Protein AF-A0A942IYL8-F1 (afdb_monomer)

Sequence (337 aa):
MESTVKKYAIRIEMNRVNPHIRYNGKRSGLILDPRKEEVPLQILGFGIYQLKSDFVTKNTKEKEMVLVPQEGRFEAEINGKIFSGERKGGPFSCGPGRSNASALYIPCDSRLKMRGKGEIAFFEAPALKEKPPFYLPAQEVKVVSRGNWIWRRDITPLISPKDASSNLVVGETYSPPGFWSGTPLHQHDKDQFQSGESDHEEVYYHRFNLKKNPRDQFGPYGVQILMDGKRMNKVYLIGEKSIFAIPGGCHPVVASPVSELLYLWGLAGKGEELAMRDIPEFVHLKSFEEIFKTLEEDRKKAIPKNDFDRMCEPYPFTGEQKNLLFAMLREKGYDID

Structure (mmCIF, N/CA/C/O backbone):
data_AF-A0A942IYL8-F1
#
_entry.id   AF-A0A942IYL8-F1
#
loop_
_atom_site.group_PDB
_atom_site.id
_atom_site.type_symbol
_atom_site.label_atom_id
_atom_site.label_alt_id
_atom_site.label_comp_id
_atom_site.label_asym_id
_atom_site.label_entity_id
_atom_site.label_seq_id
_atom_site.pdbx_PDB_ins_code
_atom_site.Cartn_x
_atom_site.Cartn_y
_atom_site.Cartn_z
_atom_site.occupancy
_atom_site.B_iso_or_equiv
_atom_site.auth_seq_id
_atom_site.auth_comp_id
_atom_site.auth_asym_id
_atom_site.auth_atom_id
_atom_site.pdbx_PDB_model_num
ATOM 1 N N . MET A 1 1 ? 14.625 -1.903 11.165 1.00 66.25 1 MET A N 1
ATOM 2 C CA . MET A 1 1 ? 13.926 -3.034 10.562 1.00 66.25 1 MET A CA 1
ATOM 3 C C . MET A 1 1 ? 14.916 -4.103 10.179 1.00 66.25 1 MET A C 1
ATOM 5 O O . MET A 1 1 ? 14.559 -5.262 10.252 1.00 66.25 1 MET A O 1
ATOM 9 N N . GLU A 1 2 ? 16.189 -3.788 9.922 1.00 74.25 2 GLU A N 1
ATOM 10 C CA . GLU A 1 2 ? 17.234 -4.811 9.808 1.00 74.25 2 GLU A CA 1
ATOM 11 C C . GLU A 1 2 ? 17.205 -5.797 10.994 1.00 74.25 2 GLU A C 1
ATOM 13 O O . GLU A 1 2 ? 17.384 -6.996 10.805 1.00 74.25 2 GLU A O 1
ATOM 18 N N . SER A 1 3 ? 16.901 -5.330 12.211 1.00 77.81 3 SER A N 1
ATOM 19 C CA . SER A 1 3 ? 16.643 -6.192 13.374 1.00 77.81 3 SER A CA 1
ATOM 20 C C . SER A 1 3 ? 15.352 -7.023 13.254 1.00 77.81 3 SER A C 1
ATOM 22 O O . SER A 1 3 ? 15.385 -8.212 13.569 1.00 77.81 3 SER A O 1
ATOM 24 N N . THR A 1 4 ? 14.244 -6.447 12.771 1.00 81.81 4 THR A N 1
ATOM 25 C CA . THR A 1 4 ? 12.976 -7.143 12.467 1.00 81.81 4 THR A CA 1
ATOM 26 C C . THR A 1 4 ? 13.172 -8.204 11.377 1.00 81.81 4 THR A C 1
ATOM 28 O O . THR A 1 4 ? 12.914 -9.381 11.624 1.00 81.81 4 THR A O 1
ATOM 31 N N . VAL A 1 5 ? 13.732 -7.848 10.218 1.00 86.06 5 VAL A N 1
ATOM 32 C CA . VAL A 1 5 ? 14.111 -8.777 9.144 1.00 86.06 5 VAL A CA 1
ATOM 33 C C . VAL A 1 5 ? 15.049 -9.858 9.675 1.00 86.06 5 VAL A C 1
ATOM 35 O O . VAL A 1 5 ? 14.771 -11.038 9.492 1.00 86.06 5 VAL A O 1
ATOM 38 N N . LYS A 1 6 ? 16.117 -9.520 10.414 1.00 86.62 6 LYS A N 1
ATOM 39 C CA . LYS A 1 6 ? 17.017 -10.527 11.015 1.00 86.62 6 LYS A CA 1
ATOM 40 C C . LYS A 1 6 ? 16.272 -11.498 11.932 1.00 86.62 6 LYS A C 1
ATOM 42 O O . LYS A 1 6 ? 16.579 -12.689 11.908 1.00 86.62 6 LYS A O 1
ATOM 47 N N . LYS A 1 7 ? 15.308 -11.009 12.717 1.00 89.31 7 LYS A N 1
ATOM 48 C CA . LYS A 1 7 ? 14.490 -11.822 13.627 1.00 89.31 7 LYS A CA 1
ATOM 49 C C . LYS A 1 7 ? 13.552 -12.766 12.872 1.00 89.31 7 LYS A C 1
ATOM 51 O O . LYS A 1 7 ? 13.381 -13.909 13.299 1.00 89.31 7 LYS A O 1
ATOM 56 N N . TYR A 1 8 ? 12.947 -12.314 11.772 1.00 94.62 8 TYR A N 1
ATOM 57 C CA . TYR A 1 8 ? 11.848 -13.033 11.123 1.00 94.62 8 TYR A CA 1
ATOM 58 C C . TYR A 1 8 ? 12.203 -13.722 9.801 1.00 94.62 8 TYR A C 1
ATOM 60 O O . TYR A 1 8 ? 11.587 -14.741 9.512 1.00 94.62 8 TYR A O 1
ATOM 68 N N . ALA A 1 9 ? 13.204 -13.270 9.042 1.00 94.94 9 ALA A N 1
ATOM 69 C CA . ALA A 1 9 ? 13.506 -13.756 7.688 1.00 94.94 9 ALA A CA 1
ATOM 70 C C . ALA A 1 9 ? 13.621 -15.287 7.604 1.00 94.94 9 ALA A C 1
ATOM 72 O O . ALA A 1 9 ? 12.869 -15.922 6.873 1.00 94.94 9 ALA A O 1
ATOM 73 N N . ILE A 1 10 ? 14.479 -15.903 8.428 1.00 95.94 10 ILE A N 1
ATOM 74 C CA . ILE A 1 10 ? 14.661 -17.369 8.439 1.00 95.94 10 ILE A CA 1
ATOM 75 C C . ILE A 1 10 ? 13.380 -18.087 8.891 1.00 95.94 10 ILE A C 1
ATOM 77 O O . ILE A 1 10 ? 13.035 -19.149 8.379 1.00 95.94 10 ILE A O 1
ATOM 81 N N . ARG A 1 11 ? 12.653 -17.518 9.860 1.00 96.50 11 ARG A N 1
ATOM 82 C CA . ARG A 1 11 ? 11.404 -18.109 10.366 1.00 96.50 11 ARG A CA 1
ATOM 83 C C . ARG A 1 11 ? 10.310 -18.074 9.302 1.00 96.50 11 ARG A C 1
ATOM 85 O O . ARG A 1 11 ? 9.564 -19.040 9.194 1.00 96.50 11 ARG A O 1
ATOM 92 N N . ILE A 1 12 ? 10.231 -16.991 8.535 1.00 97.25 12 ILE A N 1
ATOM 93 C CA . ILE A 1 12 ? 9.311 -16.835 7.409 1.00 97.25 12 ILE A CA 1
ATOM 94 C C . ILE A 1 12 ? 9.683 -17.807 6.289 1.00 97.25 12 ILE A C 1
ATOM 96 O O . ILE A 1 12 ? 8.825 -18.545 5.804 1.00 97.25 12 ILE A O 1
ATOM 100 N N . GLU A 1 13 ? 10.967 -17.877 5.938 1.00 97.12 13 GLU A N 1
ATOM 101 C CA . GLU A 1 13 ? 11.472 -18.791 4.915 1.00 97.12 13 GLU A CA 1
ATOM 102 C C . GLU A 1 13 ? 11.085 -20.245 5.231 1.00 97.12 13 GLU A C 1
ATOM 104 O O . GLU A 1 13 ? 10.462 -20.934 4.417 1.00 97.12 13 GLU A O 1
ATOM 109 N N . MET A 1 14 ? 11.315 -20.658 6.483 1.00 96.81 14 MET A N 1
ATOM 110 C CA . MET A 1 14 ? 10.998 -21.988 7.013 1.00 96.81 14 MET A CA 1
ATOM 111 C C . MET A 1 14 ? 9.513 -22.205 7.369 1.00 96.81 14 MET A C 1
ATOM 113 O O . MET A 1 14 ? 9.191 -23.215 7.993 1.00 96.81 14 MET A O 1
ATOM 117 N N . ASN A 1 15 ? 8.602 -21.285 7.021 1.00 96.12 15 ASN A N 1
ATOM 118 C CA . ASN A 1 15 ? 7.165 -21.335 7.352 1.00 96.12 15 A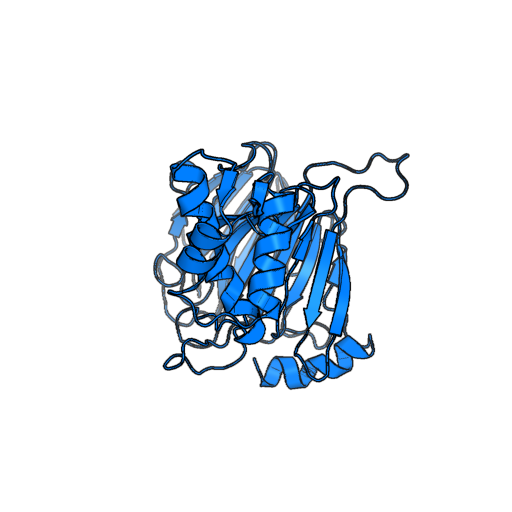SN A CA 1
ATOM 119 C C . ASN A 1 15 ? 6.838 -21.442 8.860 1.00 96.12 15 ASN A C 1
ATOM 121 O O . ASN A 1 15 ? 5.750 -21.874 9.237 1.00 96.12 15 ASN A O 1
ATOM 125 N N . ARG A 1 16 ? 7.760 -21.049 9.744 1.00 96.88 16 ARG A N 1
ATOM 126 C CA . ARG A 1 16 ? 7.547 -20.993 11.204 1.00 96.88 16 ARG A CA 1
ATOM 127 C C . ARG A 1 16 ? 6.799 -19.733 11.639 1.00 96.88 16 ARG A C 1
ATOM 129 O O . ARG A 1 16 ? 6.243 -19.695 12.729 1.00 96.88 16 ARG A O 1
ATOM 136 N N . VAL A 1 17 ? 6.825 -18.694 10.807 1.00 97.31 17 VAL A N 1
ATOM 137 C CA . VAL A 1 17 ? 6.033 -17.466 10.942 1.00 97.31 17 VAL A CA 1
ATOM 138 C C . VAL A 1 17 ? 5.408 -17.187 9.585 1.00 97.31 17 VAL A C 1
ATOM 140 O O . VAL A 1 17 ? 6.112 -17.192 8.580 1.00 97.31 17 VAL A O 1
ATOM 143 N N . ASN A 1 18 ? 4.097 -16.962 9.544 1.00 97.31 18 ASN A N 1
ATOM 144 C CA . ASN A 1 18 ? 3.397 -16.641 8.307 1.00 97.31 18 ASN A CA 1
ATOM 145 C C . ASN A 1 18 ? 2.995 -15.155 8.309 1.00 97.31 18 ASN A C 1
ATOM 147 O O . ASN A 1 18 ? 2.132 -14.780 9.105 1.00 97.31 18 ASN A O 1
ATOM 151 N N . PRO A 1 19 ? 3.574 -14.312 7.434 1.00 97.94 19 PRO A N 1
ATOM 152 C CA . PRO A 1 19 ? 3.194 -12.904 7.332 1.00 97.94 19 PRO A CA 1
ATOM 153 C C . PRO A 1 19 ? 1.806 -12.699 6.706 1.00 97.94 19 PRO A C 1
ATOM 155 O O . PRO A 1 19 ? 1.255 -11.604 6.796 1.00 97.94 19 PRO A O 1
ATOM 158 N N . HIS A 1 20 ? 1.230 -13.727 6.070 1.00 98.56 20 HIS A N 1
ATOM 159 C CA . HIS A 1 20 ? -0.045 -13.662 5.358 1.00 98.56 20 HIS A CA 1
ATOM 160 C C . HIS A 1 20 ? -1.209 -14.211 6.189 1.00 98.56 20 HIS A C 1
ATOM 162 O O . HIS A 1 20 ? -1.246 -15.388 6.548 1.00 98.56 20 HIS A O 1
ATOM 168 N N . ILE A 1 21 ? -2.229 -13.381 6.401 1.00 98.19 21 ILE A N 1
ATOM 169 C CA . ILE A 1 21 ? -3.504 -13.770 7.006 1.00 98.19 21 ILE A CA 1
ATOM 170 C C . ILE A 1 21 ? -4.621 -13.656 5.965 1.00 98.19 21 ILE A C 1
ATOM 172 O O . ILE A 1 21 ? -4.874 -12.591 5.402 1.00 98.19 21 ILE A O 1
ATOM 176 N N . ARG A 1 22 ? -5.365 -14.748 5.765 1.00 96.31 22 ARG A N 1
ATOM 177 C CA . ARG A 1 22 ? -6.621 -14.750 4.997 1.00 96.31 22 ARG A CA 1
ATOM 178 C C . ARG A 1 22 ? -7.779 -14.374 5.919 1.00 96.31 22 ARG A C 1
ATOM 180 O O . ARG A 1 22 ? -8.330 -15.226 6.615 1.00 96.31 22 ARG A O 1
ATOM 187 N N . TYR A 1 23 ? -8.119 -13.089 5.971 1.00 96.75 23 TYR A N 1
ATOM 188 C CA . TYR A 1 23 ? -9.169 -12.597 6.858 1.00 96.75 23 TYR A CA 1
ATOM 189 C C . TYR A 1 23 ? -10.566 -12.929 6.318 1.00 96.75 23 TYR A C 1
ATOM 191 O O . TYR A 1 23 ? -10.899 -12.664 5.169 1.00 96.75 23 TYR A O 1
ATOM 199 N N . ASN A 1 24 ? -11.415 -13.501 7.173 1.00 92.94 24 ASN A N 1
ATOM 200 C CA . ASN A 1 24 ? -12.741 -14.000 6.793 1.00 92.94 24 ASN A CA 1
ATOM 201 C C . ASN A 1 24 ? -13.870 -12.954 6.885 1.00 92.94 24 ASN A C 1
ATOM 203 O O . ASN A 1 24 ? -15.038 -13.311 6.742 1.00 92.94 24 ASN A O 1
ATOM 207 N N . GLY A 1 25 ? -13.558 -11.690 7.192 1.00 93.12 25 GLY A N 1
ATOM 208 C CA . GLY A 1 25 ? -14.566 -10.634 7.335 1.00 93.12 25 GLY A CA 1
ATOM 209 C C . GLY A 1 25 ? -15.346 -10.635 8.654 1.00 93.12 25 GLY A C 1
ATOM 210 O O . GLY A 1 25 ? -16.272 -9.845 8.787 1.00 93.12 25 GLY A O 1
ATOM 211 N N . LYS A 1 26 ? -15.039 -11.521 9.614 1.00 92.56 26 LYS A N 1
ATOM 212 C CA . LYS A 1 26 ? -15.837 -11.661 10.850 1.00 92.56 26 LYS A CA 1
ATOM 213 C C . LYS A 1 26 ? -15.174 -11.070 12.090 1.00 92.56 26 LYS A C 1
ATOM 215 O O . LYS A 1 26 ? -15.861 -10.483 12.922 1.00 92.56 26 LYS A O 1
ATOM 220 N N . ARG A 1 27 ? -13.860 -11.257 12.259 1.00 94.00 27 ARG A N 1
ATOM 221 C CA . ARG A 1 27 ? -13.148 -10.815 13.474 1.00 94.00 27 ARG A CA 1
ATOM 222 C C . ARG A 1 27 ? -13.080 -9.286 13.527 1.00 94.00 27 ARG A C 1
ATOM 224 O O . ARG A 1 27 ? -12.656 -8.670 12.562 1.00 94.00 27 ARG A O 1
ATOM 231 N N . SER A 1 28 ? -13.465 -8.692 14.652 1.00 96.38 28 SER A N 1
ATOM 232 C CA . SER A 1 28 ? -13.394 -7.246 14.895 1.00 96.38 28 SER A CA 1
ATOM 233 C C . SER A 1 28 ? -12.316 -6.941 15.943 1.00 96.38 28 SER A C 1
ATOM 235 O O . SER A 1 28 ? -12.140 -7.724 16.877 1.00 96.38 28 SER A O 1
ATOM 237 N N . GLY A 1 29 ? -11.596 -5.832 15.794 1.00 96.81 29 GLY A N 1
ATOM 238 C CA . GLY A 1 29 ? -10.482 -5.405 16.642 1.00 96.81 29 GLY A CA 1
ATOM 239 C C . GLY A 1 29 ? -9.104 -5.603 16.001 1.00 96.81 29 GLY A C 1
ATOM 240 O O . GLY A 1 29 ? -8.973 -5.735 14.784 1.00 96.81 29 GLY A O 1
ATOM 241 N N . LEU A 1 30 ? -8.064 -5.605 16.839 1.00 98.00 30 LEU A N 1
ATOM 242 C CA . LEU A 1 30 ? -6.668 -5.752 16.415 1.00 98.00 30 LEU A CA 1
ATOM 243 C C . LEU A 1 30 ? -6.418 -7.165 15.861 1.00 98.00 30 LEU A C 1
ATOM 245 O O . LEU A 1 30 ? -6.751 -8.159 16.518 1.00 98.00 30 LEU A O 1
ATOM 249 N N . ILE A 1 31 ? -5.855 -7.258 14.654 1.00 98.31 31 ILE A N 1
ATOM 250 C CA . ILE A 1 31 ? -5.584 -8.516 13.942 1.00 98.31 31 ILE A CA 1
ATOM 251 C C . ILE A 1 31 ? -4.091 -8.837 13.983 1.00 98.31 31 ILE A C 1
ATOM 253 O O . ILE A 1 31 ? -3.731 -9.893 14.507 1.00 98.31 31 ILE A O 1
ATOM 257 N N . LEU A 1 32 ? -3.260 -7.922 13.478 1.00 98.50 32 LEU A N 1
ATOM 258 C CA . LEU A 1 32 ? -1.808 -7.945 13.617 1.00 98.50 32 LEU A CA 1
ATOM 259 C C . LEU A 1 32 ? -1.445 -7.144 14.865 1.00 98.50 32 LEU A C 1
ATOM 261 O O . LEU A 1 32 ? -1.533 -5.919 14.874 1.00 98.50 32 LEU A O 1
ATOM 265 N N . ASP A 1 33 ? -1.110 -7.858 15.934 1.00 97.94 33 ASP A N 1
ATOM 266 C CA . ASP A 1 33 ? -0.672 -7.278 17.199 1.00 97.94 33 ASP A CA 1
ATOM 267 C C . ASP A 1 33 ? 0.846 -7.458 17.335 1.00 97.94 33 ASP A C 1
ATOM 269 O O . ASP A 1 33 ? 1.279 -8.592 17.545 1.00 97.94 33 ASP A O 1
ATOM 273 N N . PRO A 1 34 ? 1.656 -6.387 17.247 1.00 96.38 34 PRO A N 1
ATOM 274 C CA . PRO A 1 34 ? 3.119 -6.490 17.260 1.00 96.38 34 PRO A CA 1
ATOM 275 C C . PRO A 1 34 ? 3.692 -7.022 18.586 1.00 96.38 34 PRO A C 1
ATOM 277 O O . PRO A 1 34 ? 4.871 -7.345 18.680 1.00 96.38 34 PRO A O 1
ATOM 280 N N . ARG A 1 35 ? 2.867 -7.151 19.635 1.00 95.88 35 ARG A N 1
ATOM 281 C CA . ARG A 1 35 ? 3.266 -7.773 20.911 1.00 95.88 35 ARG A CA 1
ATOM 282 C C . ARG A 1 35 ? 3.302 -9.300 20.841 1.00 95.88 35 ARG A C 1
ATOM 284 O O . ARG A 1 35 ? 3.817 -9.938 21.756 1.00 95.88 35 ARG A O 1
ATOM 291 N N . LYS A 1 36 ? 2.706 -9.889 19.805 1.00 96.75 36 LYS A N 1
ATOM 292 C CA . LYS A 1 36 ? 2.625 -11.336 19.614 1.00 96.75 36 LYS A CA 1
ATOM 293 C C . LYS A 1 36 ? 3.815 -11.839 18.816 1.00 96.75 36 LYS A C 1
ATOM 295 O O . LYS A 1 36 ? 4.176 -11.259 17.798 1.00 96.75 36 LYS A O 1
ATOM 300 N N . GLU A 1 37 ? 4.408 -12.941 19.257 1.00 93.44 37 GLU A N 1
ATOM 301 C CA . GLU A 1 37 ? 5.642 -13.447 18.659 1.00 93.44 37 GLU A CA 1
ATOM 302 C C . GLU A 1 37 ? 5.450 -13.923 17.211 1.00 93.44 37 GLU A C 1
ATOM 304 O O . GLU A 1 37 ? 6.357 -13.809 16.389 1.00 93.44 37 GLU A O 1
ATOM 309 N N . GLU A 1 38 ? 4.261 -14.434 16.890 1.00 94.50 38 GLU A N 1
ATOM 310 C CA . GLU A 1 38 ? 3.889 -14.902 15.558 1.00 94.50 38 GLU A CA 1
ATOM 311 C C . GLU A 1 38 ? 3.624 -13.772 14.552 1.00 94.50 38 GLU A C 1
ATOM 313 O O . GLU A 1 38 ? 3.518 -14.036 13.356 1.00 94.50 38 GLU A O 1
ATOM 318 N N . VAL A 1 39 ? 3.521 -12.523 15.015 1.00 97.38 39 VAL A N 1
ATOM 319 C CA . VAL A 1 39 ? 3.363 -11.352 14.151 1.00 97.38 39 VAL A CA 1
ATOM 320 C C . VAL A 1 39 ? 4.761 -10.829 13.807 1.00 97.38 39 VAL A C 1
ATOM 322 O O . VAL A 1 39 ? 5.513 -10.478 14.718 1.00 97.38 39 VAL A O 1
ATOM 325 N N . PRO A 1 40 ? 5.153 -10.774 12.518 1.00 97.00 40 PRO A N 1
ATOM 326 C CA . PRO A 1 40 ? 6.484 -10.330 12.116 1.00 97.00 40 PRO A CA 1
ATOM 327 C C . PRO A 1 40 ? 6.594 -8.797 12.092 1.00 97.00 40 PRO A C 1
ATOM 329 O O . PRO A 1 40 ? 7.035 -8.223 11.108 1.00 97.00 40 PRO A O 1
ATOM 332 N N . LEU A 1 41 ? 6.154 -8.136 13.163 1.00 96.62 41 LEU A N 1
ATOM 333 C CA . LEU A 1 41 ? 6.177 -6.682 13.356 1.00 96.62 41 LEU A CA 1
ATOM 334 C C . LEU A 1 41 ? 6.534 -6.393 14.820 1.00 96.62 41 LEU A C 1
ATOM 336 O O . LEU A 1 41 ? 6.315 -7.235 15.691 1.00 96.62 41 LEU A O 1
ATOM 340 N N . GLN A 1 42 ? 7.079 -5.217 15.100 1.00 94.56 42 GLN A N 1
ATOM 341 C CA . GLN A 1 42 ? 7.497 -4.768 16.429 1.00 94.56 42 GLN A CA 1
ATOM 342 C C . GLN A 1 42 ? 6.755 -3.515 16.888 1.00 94.56 42 GLN A C 1
ATOM 344 O O . GLN A 1 42 ? 6.588 -3.327 18.093 1.00 94.56 42 GLN A O 1
ATOM 349 N N . ILE A 1 43 ? 6.309 -2.664 15.962 1.00 94.38 43 ILE A N 1
ATOM 350 C CA . ILE A 1 43 ? 5.669 -1.383 16.284 1.00 94.38 43 ILE A CA 1
ATOM 351 C C . ILE A 1 43 ? 4.315 -1.213 15.607 1.00 94.38 43 ILE A C 1
ATOM 353 O O . ILE A 1 43 ? 3.389 -0.702 16.241 1.00 94.38 43 ILE A O 1
ATOM 357 N N . LEU A 1 44 ? 4.171 -1.670 14.363 1.00 97.88 44 LEU A N 1
ATOM 358 C CA . LEU A 1 44 ? 2.959 -1.446 13.590 1.00 97.88 44 LEU A CA 1
ATOM 359 C C . LEU A 1 44 ? 1.896 -2.500 13.920 1.00 97.88 44 LEU A C 1
ATOM 361 O O . LEU A 1 44 ? 2.109 -3.705 13.796 1.00 97.88 44 LEU A O 1
ATOM 365 N N . GLY A 1 45 ? 0.724 -2.033 14.334 1.00 98.50 45 GLY A N 1
ATOM 366 C CA . GLY A 1 45 ? -0.480 -2.834 14.488 1.00 98.50 45 GLY A CA 1
ATOM 367 C C . GLY A 1 45 ? -1.479 -2.569 13.370 1.00 98.50 45 GLY A C 1
ATOM 368 O O . GLY A 1 45 ? -1.611 -1.446 12.888 1.00 98.50 45 GLY A O 1
ATOM 369 N N . PHE A 1 46 ? -2.234 -3.602 12.999 1.00 98.88 46 PHE A N 1
ATOM 370 C CA . PHE A 1 46 ? -3.342 -3.488 12.051 1.00 98.88 46 PHE A CA 1
ATOM 371 C C . PHE A 1 46 ? -4.568 -4.234 12.556 1.00 98.88 46 PHE A C 1
ATOM 373 O O . PHE A 1 46 ? -4.481 -5.363 13.053 1.00 98.88 46 PHE A O 1
ATOM 380 N N . GLY A 1 47 ? -5.735 -3.630 12.396 1.00 98.62 47 GLY A N 1
ATOM 381 C CA . GLY A 1 47 ? -6.998 -4.233 12.772 1.00 98.62 47 GLY A CA 1
ATOM 382 C C . GLY A 1 47 ? -8.155 -3.753 11.920 1.00 98.62 47 GLY A C 1
ATOM 383 O O . GLY A 1 47 ? -8.018 -2.919 11.030 1.00 98.62 47 GLY A O 1
ATOM 384 N N . ILE A 1 48 ? -9.318 -4.328 12.193 1.00 98.56 48 ILE A N 1
ATOM 385 C CA . ILE A 1 48 ? -10.551 -4.024 11.476 1.00 98.56 48 ILE A CA 1
ATOM 386 C C . ILE A 1 48 ? -11.672 -3.922 12.494 1.00 98.56 48 ILE A C 1
ATOM 388 O O . ILE A 1 48 ? -11.901 -4.860 13.250 1.00 98.56 48 ILE A O 1
ATOM 392 N N . TYR A 1 49 ? -12.414 -2.823 12.494 1.00 97.88 49 TYR A N 1
ATOM 393 C CA . TYR A 1 49 ? -13.698 -2.747 13.172 1.00 97.88 49 TYR A CA 1
ATOM 394 C C . TYR A 1 49 ? -14.814 -3.158 12.213 1.00 97.88 49 TYR A C 1
ATOM 396 O O . TYR A 1 49 ? -15.059 -2.498 11.206 1.00 97.88 49 TYR A O 1
ATOM 404 N N . GLN A 1 50 ? -15.510 -4.244 12.552 1.00 97.00 50 GLN A N 1
ATOM 405 C CA . GLN A 1 50 ? -16.787 -4.604 11.933 1.00 97.00 50 GLN A CA 1
ATOM 406 C C . GLN A 1 50 ? -17.900 -3.869 12.682 1.00 97.00 50 GLN A C 1
ATOM 408 O O . GLN A 1 50 ? -18.405 -4.356 13.698 1.00 97.00 50 GLN A O 1
ATOM 413 N N . LEU A 1 51 ? -18.225 -2.662 12.222 1.00 96.06 51 LEU A N 1
ATOM 414 C CA . LEU A 1 51 ? -19.216 -1.804 12.853 1.00 96.06 51 LEU A CA 1
ATOM 415 C C . LEU A 1 51 ? -20.630 -2.332 12.637 1.00 96.06 51 LEU A C 1
ATOM 417 O O . LEU A 1 51 ? -21.051 -2.669 11.525 1.00 96.06 51 LEU A O 1
ATOM 421 N N . LYS A 1 52 ? -21.368 -2.334 13.741 1.00 90.50 52 LYS A N 1
ATOM 422 C CA . LYS A 1 52 ? -22.804 -2.585 13.832 1.00 90.50 52 LYS A CA 1
ATOM 423 C C . LYS A 1 52 ? -23.442 -1.396 14.557 1.00 90.50 52 LYS A C 1
ATOM 425 O O . LYS A 1 52 ? -22.761 -0.428 14.883 1.00 90.50 52 LYS A O 1
ATOM 430 N N . SER A 1 53 ? -24.735 -1.497 14.846 1.00 82.06 53 SER A N 1
ATOM 431 C CA . SER A 1 53 ? -25.498 -0.462 15.549 1.00 82.06 53 SER A CA 1
ATOM 432 C C . SER A 1 53 ? -24.919 -0.071 16.920 1.00 82.06 53 SER A C 1
ATOM 434 O O . SER A 1 53 ? -25.158 1.045 17.374 1.00 82.06 53 SER A O 1
ATOM 436 N N . ASP A 1 54 ? -24.160 -0.964 17.561 1.00 89.88 54 ASP A N 1
ATOM 437 C CA . ASP A 1 54 ? -23.563 -0.741 18.878 1.00 89.88 54 ASP A CA 1
ATOM 438 C C . ASP A 1 54 ? -22.309 0.144 18.826 1.00 89.88 54 ASP A C 1
ATOM 440 O O . ASP A 1 54 ? -21.590 0.210 17.825 1.00 89.88 54 ASP A O 1
ATOM 444 N N . PHE A 1 55 ? -22.009 0.795 19.951 1.00 92.56 55 PHE A N 1
ATOM 445 C CA . PHE A 1 55 ? -20.789 1.578 20.101 1.00 92.56 55 PHE A CA 1
ATOM 446 C C . PHE A 1 55 ? -19.564 0.693 20.352 1.00 92.56 55 PHE A C 1
ATOM 448 O O . PHE A 1 55 ? -19.573 -0.205 21.191 1.00 92.56 55 PHE A O 1
ATOM 455 N N . VAL A 1 56 ? -18.460 1.045 19.701 1.00 94.81 56 VAL A N 1
ATOM 456 C CA . VAL A 1 56 ? -17.106 0.592 20.014 1.00 94.81 56 VAL A CA 1
ATOM 457 C C . VAL A 1 56 ? -16.398 1.704 20.779 1.00 94.81 56 VAL A C 1
ATOM 459 O O . VAL A 1 56 ? -16.450 2.865 20.381 1.00 94.81 56 VAL A O 1
ATOM 462 N N . THR A 1 57 ? -15.727 1.363 21.879 1.00 95.56 57 THR A N 1
ATOM 463 C CA . THR A 1 57 ? -14.897 2.311 22.639 1.00 95.56 57 THR A CA 1
ATOM 464 C C . THR A 1 57 ? -13.454 1.829 22.691 1.00 95.56 57 THR A C 1
ATOM 466 O O . THR A 1 57 ? -13.202 0.637 22.866 1.00 95.56 57 THR A O 1
ATOM 469 N N . LYS A 1 58 ? -12.501 2.753 22.560 1.00 96.06 58 LYS A N 1
ATOM 470 C CA . LYS A 1 58 ? -11.063 2.471 22.605 1.00 96.06 58 LYS A CA 1
ATOM 471 C C . LYS A 1 58 ? -10.330 3.653 23.235 1.00 96.06 58 LYS A C 1
ATOM 473 O O . LYS A 1 58 ? -10.583 4.795 22.876 1.00 96.06 58 LYS A O 1
ATOM 478 N N . ASN A 1 59 ? -9.407 3.361 24.147 1.00 97.19 59 ASN A N 1
ATOM 479 C CA . ASN A 1 59 ? -8.414 4.329 24.604 1.00 97.19 59 ASN A CA 1
ATOM 480 C C . ASN A 1 59 ? -7.125 4.085 23.824 1.00 97.19 59 ASN A C 1
ATOM 482 O O . ASN A 1 59 ? -6.663 2.937 23.759 1.00 97.19 59 ASN A O 1
ATOM 486 N N . THR A 1 60 ? -6.582 5.136 23.219 1.00 97.25 60 THR A N 1
ATOM 487 C CA . THR A 1 60 ? -5.369 5.043 22.400 1.00 97.25 60 THR A CA 1
ATOM 488 C C . THR A 1 60 ? -4.104 4.949 23.255 1.00 97.25 60 THR A C 1
ATOM 490 O O . THR A 1 60 ? -3.180 4.232 22.872 1.00 97.25 60 THR A O 1
ATOM 493 N N . LYS A 1 61 ? -4.126 5.518 24.474 1.00 97.06 61 LYS A N 1
ATOM 494 C CA . LYS A 1 61 ? -2.984 5.552 25.408 1.00 97.06 61 LYS A CA 1
ATOM 495 C C . LYS A 1 61 ? -1.743 6.106 24.693 1.00 97.06 61 LYS A C 1
ATOM 497 O O . LYS A 1 61 ? -1.866 7.067 23.950 1.00 97.06 61 LYS A O 1
ATOM 502 N N . GLU A 1 62 ? -0.590 5.455 24.801 1.00 97.06 62 GLU A N 1
ATOM 503 C CA . GLU A 1 62 ? 0.654 5.841 24.133 1.00 97.06 62 GLU A CA 1
ATOM 504 C C . GLU A 1 62 ? 0.648 5.693 22.597 1.00 97.06 62 GLU A C 1
ATOM 506 O O . GLU A 1 62 ? 1.625 6.044 21.936 1.00 97.06 62 GLU A O 1
ATOM 511 N N . LYS A 1 63 ? -0.413 5.129 22.006 1.00 97.88 63 LYS A N 1
ATOM 512 C CA . LYS A 1 63 ? -0.501 4.897 20.560 1.00 97.88 63 LYS A CA 1
ATOM 513 C C . LYS A 1 63 ? -1.303 5.979 19.865 1.00 97.88 63 LYS A C 1
ATOM 515 O O . LYS A 1 63 ? -2.249 6.512 20.420 1.00 97.88 63 LYS A O 1
ATOM 520 N N . GLU A 1 64 ? -1.004 6.207 18.602 1.00 98.06 64 GLU A N 1
ATOM 521 C CA . GLU A 1 64 ? -1.908 6.870 17.671 1.00 98.06 64 GLU A CA 1
ATOM 522 C C . GLU A 1 64 ? -2.613 5.852 16.770 1.00 98.06 64 GLU A C 1
ATOM 524 O O . GLU A 1 64 ? -2.204 4.689 16.676 1.00 98.06 64 GLU A O 1
ATOM 529 N N . MET A 1 65 ? -3.688 6.281 16.107 1.00 98.56 65 MET A N 1
ATOM 530 C CA . MET A 1 65 ? -4.433 5.453 15.164 1.00 98.56 65 MET A CA 1
ATOM 531 C C . MET A 1 65 ? -4.818 6.227 13.906 1.00 98.56 65 MET A C 1
ATOM 533 O O . MET A 1 65 ? -5.121 7.416 13.963 1.00 98.56 65 MET A O 1
ATOM 537 N N . VAL A 1 66 ? -4.908 5.524 12.780 1.00 98.75 66 VAL A N 1
ATOM 538 C CA . VAL A 1 66 ? -5.572 6.023 11.567 1.00 98.75 66 VAL A CA 1
ATOM 539 C C . VAL A 1 66 ? -6.663 5.039 11.175 1.00 98.75 66 VAL A C 1
ATOM 541 O O . VAL A 1 66 ? -6.383 3.860 10.964 1.00 98.75 66 VAL A O 1
ATOM 544 N N . LEU A 1 67 ? -7.904 5.518 11.084 1.00 98.75 67 LEU A N 1
ATOM 545 C CA . LEU A 1 67 ? -9.055 4.754 10.607 1.00 98.75 67 LEU A CA 1
ATOM 546 C C . LEU A 1 67 ? -9.301 5.045 9.126 1.00 98.75 67 LEU A C 1
ATOM 548 O O . LEU A 1 67 ? -9.365 6.210 8.739 1.00 98.75 67 LEU A O 1
ATOM 552 N N . VAL A 1 68 ? -9.523 4.006 8.323 1.00 98.81 68 VAL A N 1
ATOM 553 C CA . VAL A 1 68 ? -9.871 4.118 6.902 1.00 98.81 68 VAL A CA 1
ATOM 554 C C . VAL A 1 68 ? -11.097 3.248 6.609 1.00 98.81 68 VAL A C 1
ATOM 556 O O . VAL A 1 68 ? -11.006 2.014 6.669 1.00 98.81 68 VAL A O 1
ATOM 559 N N . PRO A 1 69 ? -12.259 3.842 6.280 1.00 98.44 69 PRO A N 1
ATOM 560 C CA . PRO A 1 69 ? -13.427 3.078 5.870 1.00 98.44 69 PRO A CA 1
ATOM 561 C C . PRO A 1 69 ? -13.126 2.242 4.626 1.00 98.44 69 PRO A C 1
ATOM 563 O O . PRO A 1 69 ? -12.561 2.721 3.642 1.00 98.44 69 PRO A O 1
ATOM 566 N N . GLN A 1 70 ? -13.517 0.976 4.668 1.00 98.19 70 GLN A N 1
ATOM 567 C CA . GLN A 1 70 ? -13.386 0.033 3.560 1.00 98.19 70 GLN A CA 1
ATOM 568 C C . GLN A 1 70 ? -14.721 -0.185 2.860 1.00 98.19 70 GLN A C 1
ATOM 570 O O . GLN A 1 70 ? -14.752 -0.400 1.651 1.00 98.19 70 GLN A O 1
ATOM 575 N N . GLU A 1 71 ? -15.816 -0.095 3.609 1.00 96.81 71 GLU A N 1
ATOM 576 C CA . GLU A 1 71 ? -17.181 0.001 3.105 1.00 96.81 71 GLU A CA 1
ATOM 577 C C . GLU A 1 71 ? -18.101 0.433 4.249 1.00 96.81 71 GLU A C 1
ATOM 579 O O . GLU A 1 71 ? -17.962 -0.061 5.369 1.00 96.81 71 GLU A O 1
ATOM 584 N N . GLY A 1 72 ? -19.064 1.309 3.967 1.00 96.31 72 GLY A N 1
ATOM 585 C CA . GLY A 1 72 ? -20.065 1.748 4.938 1.00 96.31 72 GLY A CA 1
ATOM 586 C C . GLY A 1 72 ? -19.721 3.076 5.606 1.00 96.31 72 GLY A C 1
ATOM 587 O O . GLY A 1 72 ? -18.967 3.868 5.050 1.00 96.31 72 GLY A O 1
ATOM 588 N N . ARG A 1 73 ? -20.312 3.349 6.771 1.00 96.88 73 ARG A N 1
ATOM 589 C CA . ARG A 1 73 ? -20.261 4.661 7.439 1.00 96.88 73 ARG A CA 1
ATOM 590 C C . ARG A 1 73 ? -19.867 4.561 8.902 1.00 96.88 73 ARG A C 1
ATOM 592 O O . ARG A 1 73 ? -20.177 3.560 9.555 1.00 96.88 73 ARG A O 1
ATOM 599 N N . PHE A 1 74 ? -19.279 5.629 9.422 1.00 97.38 74 PHE A N 1
ATOM 600 C CA . PHE A 1 74 ? -18.949 5.772 10.832 1.00 97.38 74 PHE A CA 1
ATOM 601 C C . PHE A 1 74 ? -19.280 7.177 11.347 1.00 97.38 74 PHE A C 1
ATOM 603 O O . PHE A 1 74 ? -19.274 8.156 10.602 1.00 97.38 74 PHE A O 1
ATOM 610 N N . GLU A 1 75 ? -19.526 7.253 12.647 1.00 97.81 75 GLU A N 1
ATOM 611 C CA . GLU A 1 75 ? -19.475 8.468 13.451 1.00 97.81 75 GLU A CA 1
ATOM 612 C C . GLU A 1 75 ? -18.545 8.175 14.629 1.00 97.81 75 GLU A C 1
ATOM 614 O O . GLU A 1 75 ? -18.706 7.156 15.307 1.00 97.81 75 GLU A O 1
ATOM 619 N N . ALA A 1 76 ? -17.550 9.030 14.834 1.00 97.88 76 ALA A N 1
ATOM 620 C CA . ALA A 1 76 ? -16.517 8.887 15.843 1.00 97.88 76 ALA A CA 1
ATOM 621 C C . ALA A 1 76 ? -16.444 10.154 16.695 1.00 97.88 76 ALA A C 1
ATOM 623 O O . ALA A 1 76 ? -16.228 11.250 16.186 1.00 97.88 76 ALA A O 1
ATOM 624 N N . GLU A 1 77 ? -16.593 9.984 18.000 1.00 97.94 77 GLU A N 1
ATOM 625 C CA . GLU A 1 77 ? -16.337 11.005 19.003 1.00 97.94 77 GLU A CA 1
ATOM 626 C C . GLU A 1 77 ? -14.921 10.801 19.560 1.00 97.94 77 GLU A C 1
ATOM 628 O O . GLU A 1 77 ? -14.596 9.719 20.061 1.00 97.94 77 GLU A O 1
ATOM 633 N N . ILE A 1 78 ? -14.080 11.830 19.452 1.00 97.50 78 ILE A N 1
ATOM 634 C CA . ILE A 1 78 ? -12.701 11.862 19.951 1.00 97.50 78 ILE A CA 1
ATOM 635 C C . ILE A 1 78 ? -12.578 13.062 20.880 1.00 97.50 78 ILE A C 1
ATOM 637 O O . ILE A 1 78 ? -12.644 14.206 20.429 1.00 97.50 78 ILE A O 1
ATOM 641 N N . ASN A 1 79 ? -12.410 12.807 22.178 1.00 91.75 79 ASN A N 1
ATOM 642 C CA . ASN A 1 79 ? -12.269 13.847 23.206 1.00 91.75 79 ASN A CA 1
ATOM 643 C C . ASN A 1 79 ? -13.363 14.942 23.101 1.00 91.75 79 ASN A C 1
ATOM 645 O O . ASN A 1 79 ? -13.080 16.132 23.215 1.00 91.75 79 ASN A O 1
ATOM 649 N N . GLY A 1 80 ? -14.610 14.535 22.822 1.00 90.00 80 GLY A N 1
ATOM 650 C CA . GLY A 1 80 ? -15.775 15.420 22.676 1.00 90.00 80 GLY A CA 1
ATOM 651 C C . GLY A 1 80 ? -15.982 16.043 21.286 1.00 90.00 80 GLY A C 1
ATOM 652 O O . GLY A 1 80 ? -17.007 16.682 21.062 1.00 90.00 80 GLY A O 1
ATOM 653 N N . LYS A 1 81 ? -15.058 15.856 20.331 1.00 96.31 81 LYS A N 1
ATOM 654 C CA . LYS A 1 81 ? -15.230 16.284 18.930 1.00 96.31 81 LYS A CA 1
ATOM 655 C C . LYS A 1 81 ? -15.802 15.153 18.087 1.00 96.31 81 LYS A C 1
ATOM 657 O O . LYS A 1 81 ? -15.315 14.029 18.167 1.00 96.31 81 LYS A O 1
ATOM 662 N N . ILE A 1 82 ? -16.799 15.458 17.260 1.00 97.81 82 ILE A N 1
ATOM 663 C CA . ILE A 1 82 ? -17.485 14.473 16.419 1.00 97.81 82 ILE A CA 1
ATOM 664 C C . ILE A 1 82 ? -16.983 14.578 14.980 1.00 97.81 82 ILE A C 1
ATOM 666 O O . ILE A 1 82 ? -16.973 15.655 14.388 1.00 97.81 82 ILE A O 1
ATOM 670 N N . PHE A 1 83 ? -16.624 13.430 14.416 1.00 98.06 83 PHE A N 1
ATOM 671 C CA . PHE A 1 83 ? -16.262 13.244 13.018 1.00 98.06 83 PHE A CA 1
ATOM 672 C C . PHE A 1 83 ? -17.167 12.178 12.411 1.00 98.06 83 PHE A C 1
ATOM 674 O O . PHE A 1 83 ? -17.537 11.212 13.078 1.00 98.06 83 PHE A O 1
ATOM 681 N N . SER A 1 84 ? -17.510 12.321 11.137 1.00 97.38 84 SER A N 1
ATOM 682 C CA . SER A 1 84 ? -18.286 11.310 10.422 1.00 97.38 84 SER A CA 1
ATOM 683 C C . SER A 1 84 ? -17.768 11.147 9.005 1.00 97.38 84 SER A C 1
ATOM 685 O O . SER A 1 84 ? -17.213 12.081 8.429 1.00 97.38 84 SER A O 1
ATOM 687 N N . GLY A 1 85 ? -17.932 9.947 8.465 1.00 96.25 85 GLY A N 1
ATOM 688 C CA . GLY A 1 85 ? -17.492 9.623 7.120 1.00 96.25 85 GLY A CA 1
ATOM 689 C C . GLY A 1 85 ? -18.191 8.387 6.581 1.00 96.25 85 GLY A C 1
ATOM 690 O O . GLY A 1 85 ? -18.744 7.573 7.327 1.00 96.25 85 GLY A O 1
ATOM 691 N N . GLU A 1 86 ? -18.161 8.241 5.263 1.00 97.00 86 GLU A N 1
ATOM 692 C CA . GLU A 1 86 ? -18.761 7.119 4.551 1.00 97.00 86 GLU A CA 1
ATOM 693 C C . GLU A 1 86 ? -17.909 6.739 3.335 1.00 97.00 86 GLU A C 1
ATOM 695 O O . GLU A 1 86 ? -17.336 7.597 2.669 1.00 97.00 86 GLU A O 1
ATOM 700 N N . ARG A 1 87 ? -17.862 5.439 3.027 1.00 97.94 87 ARG A N 1
ATOM 701 C CA . ARG A 1 87 ? -17.338 4.883 1.778 1.00 97.94 87 ARG A CA 1
ATOM 702 C C . ARG A 1 87 ? -18.391 3.978 1.147 1.00 97.94 87 ARG A C 1
ATOM 704 O O . ARG A 1 87 ? -18.479 2.781 1.438 1.00 97.94 87 ARG A O 1
ATOM 711 N N . LYS A 1 88 ? -19.238 4.570 0.305 1.00 95.81 88 LYS A N 1
ATOM 712 C CA . LYS A 1 88 ? -20.346 3.884 -0.371 1.00 95.81 88 LYS A CA 1
ATOM 713 C C . LYS A 1 88 ? -19.827 3.028 -1.529 1.00 95.81 88 LYS A C 1
ATOM 715 O O . LYS A 1 88 ? -19.028 3.498 -2.327 1.00 95.81 88 LYS A O 1
ATOM 720 N N . GLY A 1 89 ? -20.287 1.778 -1.623 1.00 94.69 89 GLY A N 1
ATOM 721 C CA . GLY A 1 89 ? -19.921 0.857 -2.712 1.00 94.69 89 GLY A CA 1
ATOM 722 C C . GLY A 1 89 ? -18.492 0.303 -2.641 1.00 94.69 89 GLY A C 1
ATOM 723 O O . GLY A 1 89 ? -18.048 -0.362 -3.573 1.00 94.69 89 GLY A O 1
ATOM 724 N N . GLY A 1 90 ? -17.768 0.567 -1.550 1.00 96.44 90 GLY A N 1
ATOM 725 C CA . GLY A 1 90 ? -16.413 0.068 -1.343 1.00 96.44 90 GLY A CA 1
ATOM 726 C C . GLY A 1 90 ? -15.341 0.775 -2.188 1.00 96.44 90 GLY A C 1
ATOM 727 O O . GLY A 1 90 ? -15.603 1.826 -2.791 1.00 96.44 90 GLY A O 1
ATOM 728 N N . PRO A 1 91 ? -14.116 0.218 -2.210 1.00 96.75 91 PRO A N 1
ATOM 729 C CA . PRO A 1 91 ? -12.939 0.912 -2.723 1.00 96.75 91 PRO A CA 1
ATOM 730 C C . PRO A 1 91 ? -12.890 1.071 -4.243 1.00 96.75 91 PRO A C 1
ATOM 732 O O . PRO A 1 91 ? -12.242 1.988 -4.730 1.00 96.75 91 PRO A O 1
ATOM 735 N N . PHE A 1 92 ? -13.615 0.236 -4.987 1.00 97.00 92 PHE A N 1
ATOM 736 C CA . PHE A 1 92 ? -13.614 0.249 -6.455 1.00 97.00 92 PHE A CA 1
ATOM 737 C C . PHE A 1 92 ? -14.755 1.074 -7.071 1.00 97.00 92 PHE A C 1
ATOM 739 O O . PHE A 1 92 ? -14.849 1.184 -8.289 1.00 97.00 92 PHE A O 1
ATOM 746 N N . SER A 1 93 ? -15.634 1.673 -6.259 1.00 96.25 93 SER A N 1
ATOM 747 C CA . SER A 1 93 ? -16.870 2.309 -6.753 1.00 96.25 93 SER A CA 1
ATOM 748 C C . SER A 1 93 ? -16.664 3.530 -7.658 1.00 96.25 93 SER A C 1
ATOM 750 O O . SER A 1 93 ? -17.559 3.856 -8.435 1.00 96.25 93 SER A O 1
ATOM 752 N N . CYS A 1 94 ? -15.511 4.201 -7.588 1.00 94.19 94 CYS A N 1
ATOM 753 C CA . CYS A 1 94 ? -15.195 5.350 -8.445 1.00 94.19 94 CYS A CA 1
ATOM 754 C C . CYS A 1 94 ? -14.410 4.991 -9.716 1.00 94.19 94 CYS A C 1
ATOM 756 O O . CYS A 1 94 ? -14.229 5.866 -10.565 1.00 94.19 94 CYS A O 1
ATOM 758 N N . GLY A 1 95 ? -13.979 3.733 -9.856 1.00 92.31 95 GLY A N 1
ATOM 759 C CA . GLY A 1 95 ? -13.138 3.269 -10.957 1.00 92.31 95 GLY A CA 1
ATOM 760 C C . GLY A 1 95 ? -11.687 3.785 -10.917 1.00 92.31 95 GLY A C 1
ATOM 761 O O . GLY A 1 95 ? -11.298 4.490 -9.983 1.00 92.31 95 GLY A O 1
ATOM 762 N N . PRO A 1 96 ? -10.875 3.428 -11.930 1.00 91.56 96 PRO A N 1
ATOM 763 C CA . PRO A 1 96 ? -9.455 3.784 -12.010 1.00 91.56 96 PRO A CA 1
ATOM 764 C C . PRO A 1 96 ? -9.198 5.299 -12.045 1.00 91.56 96 PRO A C 1
ATOM 766 O O . PRO A 1 96 ? -10.023 6.067 -12.543 1.00 91.56 96 PRO A O 1
ATOM 769 N N . GLY A 1 97 ? -8.033 5.739 -11.553 1.00 94.56 97 GLY A N 1
ATOM 770 C CA . GLY A 1 97 ? -7.638 7.154 -11.531 1.00 94.56 97 GLY A CA 1
ATOM 771 C C . GLY A 1 97 ? -8.418 8.046 -10.553 1.00 94.56 97 GLY A C 1
ATOM 772 O O . GLY A 1 97 ? -8.220 9.260 -10.545 1.00 94.56 97 GLY A O 1
ATOM 773 N N . ARG A 1 98 ? -9.310 7.479 -9.733 1.00 96.25 98 ARG A N 1
ATOM 774 C CA . ARG A 1 98 ? -10.107 8.184 -8.717 1.00 96.25 98 ARG A CA 1
ATOM 775 C C . ARG A 1 98 ? -10.100 7.392 -7.411 1.00 96.25 98 ARG A C 1
ATOM 777 O O . ARG A 1 98 ? -9.920 6.180 -7.421 1.00 96.25 98 ARG A O 1
ATOM 784 N N . SER A 1 99 ? -10.344 8.065 -6.290 1.00 97.38 99 SER A N 1
ATOM 785 C CA . SER A 1 99 ? -10.549 7.409 -4.997 1.00 97.38 99 SER A CA 1
ATOM 786 C C . SER A 1 99 ? -11.696 8.071 -4.236 1.00 97.38 99 SER A C 1
ATOM 788 O O . SER A 1 99 ? -11.943 9.266 -4.366 1.00 97.38 99 SER A O 1
ATOM 790 N N . ASN A 1 100 ? -12.410 7.259 -3.459 1.00 97.69 100 ASN A N 1
ATOM 791 C CA . ASN A 1 100 ? -13.409 7.669 -2.472 1.00 97.69 100 ASN A CA 1
ATOM 792 C C . ASN A 1 100 ? -12.942 7.384 -1.033 1.00 97.69 100 ASN A C 1
ATOM 794 O O . ASN A 1 100 ? -13.769 7.299 -0.120 1.00 97.69 100 ASN A O 1
ATOM 798 N N . ALA A 1 101 ? -11.647 7.132 -0.832 1.00 98.38 101 ALA A N 1
ATOM 799 C CA . ALA A 1 101 ? -11.091 6.913 0.492 1.00 98.38 101 ALA A CA 1
ATOM 800 C C . ALA A 1 101 ? -11.190 8.181 1.343 1.00 98.38 101 ALA A C 1
ATOM 802 O O . ALA A 1 101 ? -11.115 9.293 0.845 1.00 98.38 101 ALA A O 1
ATOM 803 N N . SER A 1 102 ? -11.338 7.997 2.646 1.00 98.56 102 SER A N 1
ATOM 804 C CA . SER A 1 102 ? -11.170 9.044 3.652 1.00 98.56 102 SER A CA 1
ATOM 805 C C . SER A 1 102 ? -10.410 8.454 4.829 1.00 98.56 102 SER A C 1
ATOM 807 O O . SER A 1 102 ? -10.365 7.230 4.985 1.00 98.56 102 SER A O 1
ATOM 809 N N . ALA A 1 103 ? -9.807 9.302 5.654 1.00 98.69 103 ALA A N 1
ATOM 810 C CA . ALA A 1 103 ? -9.022 8.844 6.790 1.00 98.69 103 ALA A CA 1
ATOM 811 C C . ALA A 1 103 ? -9.249 9.720 8.020 1.00 98.69 103 ALA A C 1
ATOM 813 O O . ALA A 1 103 ? -9.265 10.944 7.921 1.00 98.69 103 ALA A O 1
ATOM 814 N N . LEU A 1 104 ? -9.409 9.090 9.183 1.00 98.69 104 LEU A N 1
ATOM 815 C CA . LEU A 1 104 ? -9.501 9.771 10.473 1.00 98.69 104 LEU A CA 1
ATOM 816 C C . LEU A 1 104 ? -8.276 9.432 11.315 1.00 98.69 104 LEU A C 1
ATOM 818 O O . LEU A 1 104 ? -8.098 8.283 11.721 1.00 98.69 104 LEU A O 1
ATOM 822 N N . TYR A 1 105 ? -7.460 10.439 11.592 1.00 98.62 105 TYR A N 1
ATOM 823 C CA . TYR A 1 105 ? -6.367 10.371 12.545 1.00 98.62 105 TYR A CA 1
ATOM 824 C C . TYR A 1 105 ? -6.875 10.583 13.976 1.00 98.62 105 TYR A C 1
ATOM 826 O O . TYR A 1 105 ? -7.626 11.522 14.259 1.00 98.62 105 TYR A O 1
ATOM 834 N N . ILE A 1 106 ? -6.430 9.714 14.879 1.00 98.44 106 ILE A N 1
ATOM 835 C CA . ILE A 1 106 ? -6.754 9.723 16.302 1.00 98.44 106 ILE A CA 1
ATOM 836 C C . ILE A 1 106 ? -5.434 9.768 17.078 1.00 98.44 106 ILE A C 1
ATOM 838 O O . ILE A 1 106 ? -4.633 8.838 16.943 1.00 98.44 106 ILE A O 1
ATOM 842 N N . PRO A 1 107 ? -5.197 10.804 17.893 1.00 98.00 107 PRO A N 1
ATOM 843 C CA . PRO A 1 107 ? -3.931 10.941 18.592 1.00 98.00 107 PRO A CA 1
ATOM 844 C C . PRO A 1 107 ? -3.808 9.994 19.789 1.00 98.00 107 PRO A C 1
ATOM 846 O O . PRO A 1 107 ? -4.759 9.300 20.172 1.00 98.00 107 PRO A O 1
ATOM 849 N N . CYS A 1 108 ? -2.621 9.984 20.396 1.00 97.75 108 CYS A N 1
ATOM 850 C CA . CYS A 1 108 ? -2.411 9.406 21.720 1.00 97.75 108 CYS A CA 1
ATOM 851 C C . CYS A 1 108 ? -3.314 10.051 22.780 1.00 97.75 108 CYS A C 1
ATOM 853 O O . CYS A 1 108 ? -3.971 11.069 22.543 1.00 97.75 108 CYS A O 1
ATOM 855 N N . ASP A 1 109 ? -3.427 9.369 23.918 1.00 97.75 109 ASP A N 1
ATOM 856 C CA . ASP A 1 109 ? -4.196 9.767 25.099 1.00 97.75 109 ASP A CA 1
ATOM 857 C C . ASP A 1 109 ? -5.626 10.223 24.795 1.00 97.75 109 ASP A C 1
ATOM 859 O O . ASP A 1 109 ? -6.197 11.112 25.425 1.00 97.75 109 ASP A O 1
ATOM 863 N N . SER A 1 110 ? -6.237 9.562 23.814 1.00 97.69 110 SER A N 1
ATOM 864 C CA . SER A 1 110 ? -7.574 9.868 23.333 1.00 97.69 110 SER A CA 1
ATOM 865 C C . SER A 1 110 ? -8.555 8.759 23.659 1.00 97.69 110 SER A C 1
ATOM 867 O O . SER A 1 110 ? -8.260 7.563 23.540 1.00 97.69 110 SER A O 1
ATOM 869 N N . ARG A 1 111 ? -9.770 9.169 24.023 1.00 97.25 111 ARG A N 1
ATOM 870 C CA . ARG A 1 111 ? -10.922 8.277 24.126 1.00 97.25 111 ARG A CA 1
ATOM 871 C C . ARG A 1 111 ? -11.716 8.354 22.828 1.00 97.25 111 ARG A C 1
ATOM 873 O O . ARG A 1 111 ? -12.363 9.360 22.554 1.00 97.25 111 ARG A O 1
ATOM 880 N N . LEU A 1 112 ? -11.688 7.269 22.063 1.00 97.38 112 LEU A N 1
ATOM 881 C CA . LEU A 1 112 ? -12.525 7.059 20.889 1.00 97.38 112 LEU A CA 1
ATOM 882 C C . LEU A 1 112 ? -13.827 6.374 21.302 1.00 97.38 112 LEU A C 1
ATOM 884 O O . LEU A 1 112 ? -13.797 5.299 21.907 1.00 97.38 112 LEU A O 1
ATOM 888 N N . LYS A 1 113 ? -14.960 6.939 20.887 1.00 97.31 113 LYS A N 1
ATOM 889 C CA . LYS A 1 113 ? -16.263 6.270 20.869 1.00 97.31 113 LYS A CA 1
ATOM 890 C C . LYS A 1 113 ? -16.813 6.314 19.447 1.00 97.31 113 LYS A C 1
ATOM 892 O O . LYS A 1 113 ? -17.074 7.386 18.921 1.00 97.31 113 LYS A O 1
ATOM 897 N N . MET A 1 114 ? -16.980 5.158 18.818 1.00 97.12 114 MET A N 1
ATOM 898 C CA . MET A 1 114 ? -17.360 5.049 17.410 1.00 97.12 114 MET A CA 1
ATOM 899 C C . MET A 1 114 ? -18.588 4.160 17.235 1.00 97.12 114 MET A C 1
ATOM 901 O O . MET A 1 114 ? -18.694 3.115 17.870 1.00 97.12 114 MET A O 1
ATOM 905 N N . ARG A 1 115 ? -19.500 4.543 16.345 1.00 96.56 115 ARG A N 1
ATOM 906 C CA . ARG A 1 115 ? -20.635 3.722 15.892 1.00 96.56 115 ARG A CA 1
ATOM 907 C C . ARG A 1 115 ? -20.763 3.798 14.380 1.00 96.56 115 ARG A C 1
ATOM 909 O O . ARG A 1 115 ? -20.188 4.683 13.751 1.00 96.56 115 ARG A O 1
ATOM 916 N N . GLY A 1 116 ? -21.538 2.901 13.783 1.00 96.31 116 GLY A N 1
ATOM 917 C CA . GLY A 1 116 ? -21.777 2.959 12.348 1.00 96.31 116 GLY A CA 1
ATOM 918 C C . GLY A 1 116 ? -22.276 1.651 11.769 1.00 96.31 116 GLY A C 1
ATOM 919 O O . GLY A 1 116 ? -22.938 0.862 12.432 1.00 96.31 116 GLY A O 1
ATOM 920 N N . LYS A 1 117 ? -21.972 1.421 10.497 1.00 96.88 117 LYS A N 1
ATOM 921 C CA . LYS A 1 117 ? -22.247 0.148 9.832 1.00 96.88 117 LYS A CA 1
ATOM 922 C C . LYS A 1 117 ? -21.212 -0.066 8.748 1.00 96.88 117 LYS A C 1
ATOM 924 O O . LYS A 1 117 ? -21.092 0.789 7.876 1.00 96.88 117 LYS A O 1
ATOM 929 N N . GLY A 1 118 ? -20.548 -1.216 8.773 1.00 96.56 118 GLY A N 1
ATOM 930 C CA . GLY A 1 118 ? -19.593 -1.613 7.743 1.00 96.56 118 GLY A CA 1
ATOM 931 C C . GLY A 1 118 ? -18.213 -1.938 8.298 1.00 96.56 118 GLY A C 1
ATOM 932 O O . GLY A 1 118 ? -18.058 -2.222 9.482 1.00 96.56 118 GLY A O 1
ATOM 933 N N . GLU A 1 119 ? -17.218 -1.920 7.423 1.00 97.88 119 GLU A N 1
ATOM 934 C CA . GLU A 1 119 ? -15.851 -2.328 7.722 1.00 97.88 119 GLU A CA 1
ATOM 935 C C . GLU A 1 119 ? -14.939 -1.101 7.763 1.00 97.88 119 GLU A C 1
ATOM 937 O O . GLU A 1 119 ? -14.808 -0.389 6.766 1.00 97.88 119 GLU A O 1
ATOM 942 N N . ILE A 1 120 ? -14.292 -0.865 8.906 1.00 98.38 120 ILE A N 1
ATOM 943 C CA . ILE A 1 120 ? -13.311 0.209 9.091 1.00 98.38 120 ILE A CA 1
ATOM 944 C C . ILE A 1 120 ? -11.961 -0.431 9.405 1.00 98.38 120 ILE A C 1
ATOM 946 O O . ILE A 1 120 ? -11.784 -1.008 10.479 1.00 98.38 120 ILE A O 1
ATOM 950 N N . ALA A 1 121 ? -11.014 -0.353 8.474 1.00 98.75 121 ALA A N 1
ATOM 951 C CA . ALA A 1 121 ? -9.645 -0.784 8.726 1.00 98.75 121 ALA A CA 1
ATOM 952 C C . ALA A 1 121 ? -8.922 0.268 9.571 1.00 98.75 121 ALA A C 1
ATOM 954 O O . ALA A 1 121 ? -9.235 1.456 9.483 1.00 98.75 121 ALA A O 1
ATOM 955 N N . PHE A 1 122 ? -7.964 -0.154 10.389 1.00 98.81 122 PHE A N 1
ATOM 956 C CA . PHE A 1 122 ? -7.137 0.777 11.139 1.00 98.81 122 PHE A CA 1
ATOM 957 C C . PHE A 1 122 ? -5.703 0.305 11.297 1.00 98.81 122 PHE A C 1
ATOM 959 O O . PHE A 1 122 ? -5.438 -0.891 11.429 1.00 98.81 122 PHE A O 1
ATOM 966 N N . PHE A 1 123 ? -4.809 1.283 11.367 1.00 98.88 123 PHE A N 1
ATOM 967 C CA . PHE A 1 123 ? -3.427 1.110 11.791 1.00 98.88 123 PHE A CA 1
ATOM 968 C C . PHE A 1 123 ? -3.253 1.745 13.171 1.00 98.88 123 PHE A C 1
ATOM 970 O O . PHE A 1 123 ? -3.875 2.772 13.451 1.00 98.88 123 PHE A O 1
ATOM 977 N N . GLU A 1 124 ? -2.442 1.135 14.034 1.00 98.62 124 GLU A N 1
ATOM 978 C CA . GLU A 1 124 ? -2.013 1.735 15.303 1.00 98.62 124 GLU A CA 1
ATOM 979 C C . GLU A 1 124 ? -0.501 1.582 15.483 1.00 98.62 124 GLU A C 1
ATOM 981 O O . GLU A 1 124 ? 0.059 0.533 15.178 1.00 98.62 124 GLU A O 1
ATOM 986 N N . ALA A 1 125 ? 0.157 2.615 15.998 1.00 97.81 125 ALA A N 1
ATOM 987 C CA . ALA A 1 125 ? 1.588 2.613 16.301 1.00 97.81 125 ALA A CA 1
ATOM 988 C C . ALA A 1 125 ? 1.858 3.538 17.497 1.00 97.81 125 ALA A C 1
ATOM 990 O O . ALA A 1 125 ? 1.007 4.377 17.801 1.00 97.81 125 ALA A O 1
ATOM 991 N N . PRO A 1 126 ? 2.995 3.409 18.203 1.00 97.00 126 PRO A N 1
ATOM 992 C CA . PRO A 1 126 ? 3.386 4.382 19.219 1.00 97.00 126 PRO A CA 1
ATOM 993 C C . PRO A 1 126 ? 3.409 5.799 18.639 1.00 97.00 126 PRO A C 1
ATOM 995 O O . PRO A 1 126 ? 3.984 6.019 17.567 1.00 97.00 126 PRO A O 1
ATOM 998 N N . ALA A 1 127 ? 2.790 6.743 19.346 1.00 96.38 127 ALA A N 1
ATOM 999 C CA . ALA A 1 127 ? 2.874 8.146 18.982 1.00 96.38 127 ALA A CA 1
ATOM 1000 C C . ALA A 1 127 ? 4.268 8.677 19.327 1.00 96.38 127 ALA A C 1
ATOM 1002 O O . ALA A 1 127 ? 4.795 8.418 20.408 1.00 96.38 127 ALA A O 1
ATOM 1003 N N . LEU A 1 128 ? 4.870 9.421 18.404 1.00 94.94 128 LEU A N 1
ATOM 1004 C CA . LEU A 1 128 ? 6.190 10.025 18.616 1.00 94.94 128 LEU A CA 1
ATOM 1005 C C . LEU A 1 128 ? 6.081 11.447 19.172 1.00 94.94 128 LEU A C 1
ATOM 1007 O O . LEU A 1 128 ? 7.032 11.966 19.754 1.00 94.94 128 LEU A O 1
ATOM 1011 N N . LYS A 1 129 ? 4.933 12.094 18.948 1.00 93.31 129 LYS A N 1
ATOM 1012 C CA . LYS A 1 129 ? 4.622 13.478 19.319 1.00 93.31 129 LYS A CA 1
ATOM 1013 C C . LYS A 1 129 ? 3.113 13.606 19.514 1.00 93.31 129 LYS A C 1
ATOM 1015 O O . LYS A 1 129 ? 2.348 12.907 18.852 1.00 93.31 129 LYS A O 1
ATOM 1020 N N . GLU A 1 130 ? 2.684 14.542 20.348 1.00 94.69 130 GLU A N 1
ATOM 1021 C CA . GLU A 1 130 ? 1.270 14.907 20.426 1.00 94.69 130 GLU A CA 1
ATOM 1022 C C . GLU A 1 130 ? 0.825 15.656 19.160 1.00 94.69 130 GLU A C 1
ATOM 1024 O O . GLU A 1 130 ? 1.539 16.512 18.625 1.00 94.69 130 GLU A O 1
ATOM 1029 N N . LYS A 1 131 ? -0.376 15.332 18.678 1.00 96.12 131 LYS A N 1
ATOM 1030 C CA . LYS A 1 131 ? -1.015 15.934 17.501 1.00 96.12 131 LYS A CA 1
ATOM 1031 C C . LYS A 1 131 ? -2.521 16.0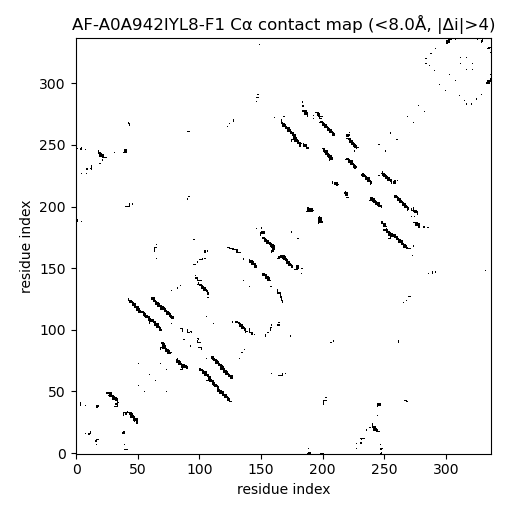74 17.752 1.00 96.12 131 LYS A C 1
ATOM 1033 O O . LYS A 1 131 ? -3.079 15.307 18.535 1.00 96.12 131 LYS A O 1
ATOM 1038 N N . PRO A 1 132 ? -3.218 17.031 17.120 1.00 96.56 132 PRO A N 1
ATOM 1039 C CA . PRO A 1 132 ? -4.673 17.111 17.217 1.00 96.56 132 PRO A CA 1
ATOM 1040 C C . PRO A 1 132 ? -5.350 16.018 16.366 1.00 96.56 132 PRO A C 1
ATOM 1042 O O . PRO A 1 132 ? -4.762 15.559 15.387 1.00 96.56 132 PRO A O 1
ATOM 1045 N N . PRO A 1 133 ? -6.602 15.624 16.674 1.00 97.56 133 PRO A N 1
ATOM 1046 C CA . PRO A 1 133 ? -7.381 14.781 15.770 1.00 97.56 133 PRO A CA 1
ATOM 1047 C C . PRO A 1 133 ? -7.584 15.485 14.423 1.00 97.56 133 PRO A C 1
ATOM 1049 O O . PRO A 1 133 ? -7.801 16.699 14.380 1.00 97.56 133 PRO A O 1
ATOM 1052 N N . PHE A 1 134 ? -7.544 14.717 13.337 1.00 97.94 134 PHE A N 1
ATOM 1053 C CA . PHE A 1 134 ? -7.611 15.237 11.971 1.00 97.94 134 PHE A CA 1
ATOM 1054 C C . PHE A 1 134 ? -8.406 14.290 11.073 1.00 97.94 134 PHE A C 1
ATOM 1056 O O . PHE A 1 134 ? -8.236 13.075 11.148 1.00 97.94 134 PHE A O 1
ATOM 1063 N N . TYR A 1 135 ? -9.258 14.838 10.210 1.00 98.31 135 TYR A N 1
ATOM 1064 C CA . TYR A 1 135 ? -10.047 14.069 9.252 1.00 98.31 135 TYR A CA 1
ATOM 1065 C C . TYR A 1 135 ? -9.737 14.541 7.835 1.00 98.31 135 TYR A C 1
ATOM 1067 O O . TYR A 1 135 ? -9.926 15.717 7.540 1.00 98.31 135 TYR A O 1
ATOM 1075 N N . LEU A 1 136 ? -9.301 13.619 6.974 1.00 98.50 136 LEU A N 1
ATOM 1076 C CA . LEU A 1 136 ? -9.193 13.833 5.535 1.00 98.50 136 LEU A CA 1
ATOM 1077 C C . LEU A 1 136 ? -10.478 13.330 4.859 1.00 98.50 136 LEU A C 1
ATOM 1079 O O . LEU A 1 136 ? -10.670 12.107 4.771 1.00 98.50 136 LEU A O 1
ATOM 1083 N N . PRO A 1 137 ? -11.365 14.225 4.390 1.00 97.94 137 PRO A N 1
ATOM 1084 C CA . PRO A 1 137 ? -12.567 13.830 3.672 1.00 97.94 137 PRO A CA 1
ATOM 1085 C C . PRO A 1 137 ? -12.239 13.340 2.256 1.00 97.94 137 PRO A C 1
ATOM 1087 O O . PRO A 1 137 ? -11.248 13.736 1.643 1.00 97.94 137 PRO A O 1
ATOM 1090 N N . ALA A 1 138 ? -13.117 12.504 1.699 1.00 97.38 138 ALA A N 1
ATOM 1091 C CA . ALA A 1 138 ? -12.906 11.892 0.385 1.00 97.38 138 ALA A CA 1
ATOM 1092 C C . ALA A 1 138 ? -12.828 12.900 -0.772 1.00 97.38 138 ALA A C 1
ATOM 1094 O O . ALA A 1 138 ? -12.273 12.594 -1.818 1.00 97.38 138 ALA A O 1
ATOM 1095 N N . GLN A 1 139 ? -13.375 14.102 -0.603 1.00 96.81 139 GLN A N 1
ATOM 1096 C CA . GLN A 1 139 ? -13.351 15.163 -1.609 1.00 96.81 139 GLN A CA 1
ATOM 1097 C C . GLN A 1 139 ? -11.983 15.852 -1.719 1.00 96.81 139 GLN A C 1
ATOM 1099 O O . GLN A 1 139 ? -11.723 16.519 -2.717 1.00 96.81 139 GLN A O 1
ATOM 1104 N N . GLU A 1 140 ? -11.120 15.701 -0.713 1.00 97.38 140 GLU A N 1
ATOM 1105 C CA . GLU A 1 140 ? -9.808 16.354 -0.653 1.00 97.38 140 GLU A CA 1
ATOM 1106 C C . GLU A 1 140 ? -8.651 15.417 -1.029 1.00 97.38 140 GLU A C 1
ATOM 1108 O O . GLU A 1 140 ? -7.519 15.875 -1.210 1.00 97.38 140 GLU A O 1
ATOM 1113 N N . VAL A 1 141 ? -8.914 14.113 -1.184 1.00 97.00 141 VAL A N 1
ATOM 1114 C CA . VAL A 1 141 ? -7.878 13.146 -1.563 1.00 97.00 141 VAL A CA 1
ATOM 1115 C C . VAL A 1 141 ? -7.374 13.405 -2.978 1.00 97.00 141 VAL A C 1
ATOM 1117 O O . VAL A 1 141 ? -8.126 13.752 -3.890 1.00 97.00 141 VAL A O 1
ATOM 1120 N N . LYS A 1 142 ? -6.073 13.190 -3.176 1.00 97.00 142 LYS A N 1
ATOM 1121 C CA . LYS A 1 142 ? -5.419 13.338 -4.477 1.00 97.00 142 LYS A CA 1
ATOM 1122 C C . LYS A 1 142 ? -4.853 12.001 -4.916 1.00 97.00 142 LYS A C 1
ATOM 1124 O O . LYS A 1 142 ? -4.089 11.374 -4.187 1.00 97.00 142 LYS A O 1
ATOM 1129 N N . VAL A 1 143 ? -5.209 11.596 -6.129 1.00 98.12 143 VAL A N 1
ATOM 1130 C CA . VAL A 1 143 ? -4.642 10.414 -6.777 1.00 98.12 143 VAL A CA 1
ATOM 1131 C C . VAL A 1 143 ? -3.395 10.825 -7.551 1.00 98.12 143 VAL A C 1
ATOM 1133 O O . VAL A 1 143 ? -3.411 11.802 -8.299 1.00 98.12 143 VAL A O 1
ATOM 1136 N N . VAL A 1 144 ? -2.314 10.072 -7.377 1.00 97.31 144 VAL A N 1
ATOM 1137 C CA . VAL A 1 144 ? -1.043 10.254 -8.078 1.00 97.31 144 VAL A CA 1
ATOM 1138 C C . VAL A 1 144 ? -0.708 8.972 -8.826 1.00 97.31 144 VAL A C 1
ATOM 1140 O O . VAL A 1 144 ? -0.423 7.943 -8.210 1.00 97.31 144 VAL A O 1
ATOM 1143 N N . SER A 1 145 ? -0.696 9.030 -10.155 1.00 96.50 145 SER A N 1
ATOM 1144 C CA . SER A 1 145 ? -0.221 7.914 -10.972 1.00 96.50 145 SER A CA 1
ATOM 1145 C C . SER A 1 145 ? 1.309 7.827 -10.923 1.00 96.50 145 SER A C 1
ATOM 1147 O O . SER A 1 145 ? 2.014 8.834 -11.040 1.00 96.50 145 SER A O 1
ATOM 1149 N N . ARG A 1 146 ? 1.834 6.617 -10.725 1.00 95.00 146 ARG A N 1
ATOM 1150 C CA . ARG A 1 146 ? 3.271 6.298 -10.674 1.00 95.00 146 ARG A CA 1
ATOM 1151 C C . ARG A 1 146 ? 3.588 5.104 -11.562 1.00 95.00 146 ARG A C 1
ATOM 1153 O O . ARG A 1 146 ? 2.750 4.217 -11.704 1.00 95.00 146 ARG A O 1
ATOM 1160 N N . GLY A 1 147 ? 4.816 5.042 -12.073 1.00 95.00 147 GLY A N 1
ATOM 1161 C CA . GLY A 1 147 ? 5.247 3.996 -12.995 1.00 95.00 147 GLY A CA 1
ATOM 1162 C C . GLY A 1 147 ? 4.698 4.185 -14.410 1.00 95.00 147 GLY A C 1
ATOM 1163 O O . GLY A 1 147 ? 3.846 5.038 -14.663 1.00 95.00 147 GLY A O 1
ATOM 1164 N N . ASN A 1 148 ? 5.151 3.339 -15.329 1.00 94.56 148 ASN A N 1
ATOM 1165 C CA . ASN A 1 148 ? 4.638 3.244 -16.694 1.00 94.56 148 ASN A CA 1
ATOM 1166 C C . ASN A 1 148 ? 4.475 1.754 -17.055 1.00 94.56 148 ASN A C 1
ATOM 1168 O O . ASN A 1 148 ? 4.913 0.866 -16.322 1.00 94.56 148 ASN A O 1
ATOM 1172 N N . TRP A 1 149 ? 3.800 1.476 -18.168 1.00 94.19 149 TRP A N 1
ATOM 1173 C CA . TRP A 1 149 ? 3.580 0.136 -18.702 1.00 94.19 149 TRP A CA 1
ATOM 1174 C C . TRP A 1 149 ? 3.025 -0.815 -17.629 1.00 94.19 149 TRP A C 1
ATOM 1176 O O . TRP A 1 149 ? 2.104 -0.427 -16.911 1.00 94.19 149 TRP A O 1
ATOM 1186 N N . ILE A 1 150 ? 3.552 -2.035 -17.508 1.00 95.69 150 ILE A N 1
ATOM 1187 C CA . ILE A 1 150 ? 3.020 -3.060 -16.599 1.00 95.69 150 ILE A CA 1
ATOM 1188 C C . ILE A 1 150 ? 3.280 -2.784 -15.114 1.00 95.69 150 ILE A C 1
ATOM 1190 O O . ILE A 1 150 ? 2.814 -3.558 -14.290 1.00 95.69 150 ILE A O 1
ATOM 1194 N N . TRP A 1 151 ? 3.995 -1.718 -14.737 1.00 96.69 151 TRP A N 1
ATOM 1195 C CA . TRP A 1 151 ? 4.163 -1.311 -13.332 1.00 96.69 151 TRP A CA 1
ATOM 1196 C C . TRP A 1 151 ? 3.512 0.040 -13.010 1.00 96.69 151 TRP A C 1
ATOM 1198 O O . TRP A 1 151 ? 3.819 0.668 -11.991 1.00 96.69 151 TRP A O 1
ATOM 1208 N N . ARG A 1 152 ? 2.598 0.516 -13.865 1.00 96.44 152 ARG A N 1
ATOM 1209 C CA . ARG A 1 152 ? 1.800 1.713 -13.581 1.00 96.44 152 ARG A CA 1
ATOM 1210 C C . ARG A 1 152 ? 0.747 1.435 -12.504 1.00 96.44 152 ARG A C 1
ATOM 1212 O O . ARG A 1 152 ? -0.003 0.468 -12.583 1.00 96.44 152 ARG A O 1
ATOM 1219 N N . ARG A 1 153 ? 0.628 2.325 -11.525 1.00 97.44 153 ARG A N 1
ATOM 1220 C CA . ARG A 1 153 ? -0.379 2.254 -10.457 1.00 97.44 153 ARG A CA 1
ATOM 1221 C C . ARG A 1 153 ? -0.850 3.636 -10.038 1.00 97.44 153 ARG A C 1
ATOM 1223 O O . ARG A 1 153 ? -0.142 4.619 -10.249 1.00 97.44 153 ARG A O 1
ATOM 1230 N N . ASP A 1 154 ? -2.014 3.683 -9.409 1.00 98.06 154 ASP A N 1
ATOM 1231 C CA . ASP A 1 154 ? -2.601 4.908 -8.875 1.00 98.06 154 ASP A CA 1
ATOM 1232 C C . ASP A 1 154 ? -2.499 4.887 -7.350 1.00 98.06 154 ASP A C 1
ATOM 1234 O O . ASP A 1 154 ? -3.039 4.001 -6.688 1.00 98.06 154 ASP A O 1
ATOM 1238 N N . ILE A 1 155 ? -1.765 5.842 -6.787 1.00 98.25 155 ILE A N 1
ATOM 1239 C CA . ILE A 1 155 ? -1.528 5.951 -5.348 1.00 98.25 155 ILE A CA 1
ATOM 1240 C C . ILE A 1 155 ? -2.419 7.057 -4.792 1.00 98.25 155 ILE A C 1
ATOM 1242 O O . ILE A 1 155 ? -2.438 8.161 -5.328 1.00 98.25 155 ILE A O 1
ATOM 1246 N N . THR A 1 156 ? -3.117 6.776 -3.697 1.00 98.56 156 THR A N 1
ATOM 1247 C CA . THR A 1 156 ? -3.888 7.758 -2.930 1.00 98.56 156 THR A CA 1
ATOM 1248 C C . THR A 1 156 ? -3.267 7.877 -1.538 1.00 98.56 156 THR A C 1
ATOM 1250 O O . THR A 1 156 ? -3.593 7.074 -0.658 1.00 98.56 156 THR A O 1
ATOM 1253 N N . PRO A 1 157 ? -2.334 8.824 -1.320 1.00 98.12 157 PRO A N 1
ATOM 1254 C CA . PRO A 1 157 ? -1.846 9.141 0.018 1.00 98.12 157 PRO A CA 1
ATOM 1255 C C . PRO A 1 157 ? -2.999 9.679 0.871 1.00 98.12 157 PRO A C 1
ATOM 1257 O O . PRO A 1 157 ? -3.808 10.464 0.374 1.00 98.12 157 PRO A O 1
ATOM 1260 N N . LEU A 1 158 ? -3.084 9.262 2.136 1.00 98.44 158 LEU A N 1
ATOM 1261 C CA . LEU A 1 158 ? -4.151 9.690 3.042 1.00 98.44 158 LEU A CA 1
ATOM 1262 C C . LEU A 1 158 ? -3.609 10.479 4.230 1.00 98.44 158 LEU A C 1
ATOM 1264 O O . LEU A 1 158 ? -3.947 11.641 4.399 1.00 98.44 158 LEU A O 1
ATOM 1268 N N . ILE A 1 159 ? -2.783 9.866 5.073 1.00 97.94 159 ILE A N 1
ATOM 1269 C CA . ILE A 1 159 ? -2.256 10.517 6.277 1.00 97.94 159 ILE A CA 1
ATOM 1270 C C . ILE A 1 159 ? -0.756 10.292 6.326 1.00 97.94 159 ILE A C 1
ATOM 1272 O O . ILE A 1 159 ? -0.296 9.171 6.139 1.00 97.94 159 ILE A O 1
ATOM 1276 N N . SER A 1 160 ? 0.006 11.341 6.611 1.00 96.75 160 SER A N 1
ATOM 1277 C CA . SER A 1 160 ? 1.437 11.242 6.877 1.00 96.75 160 SER A CA 1
ATOM 1278 C C . SER A 1 160 ? 1.845 12.175 8.021 1.00 96.75 160 SER A C 1
ATOM 1280 O O . SER A 1 160 ? 1.078 13.087 8.365 1.00 96.75 160 SER A O 1
ATOM 1282 N N . PRO A 1 161 ? 3.060 12.016 8.582 1.00 95.25 161 PRO A N 1
ATOM 1283 C CA . PRO A 1 161 ? 3.580 12.934 9.590 1.00 95.25 161 PRO A CA 1
ATOM 1284 C C . PRO A 1 161 ? 3.735 14.384 9.112 1.00 95.25 161 PRO A C 1
ATOM 1286 O O . PRO A 1 161 ? 3.725 15.304 9.936 1.00 95.25 161 PRO A O 1
ATOM 1289 N N . LYS A 1 162 ? 3.843 14.597 7.789 1.00 90.88 162 LYS A N 1
ATOM 1290 C CA . LYS A 1 162 ? 3.871 15.934 7.171 1.00 90.88 162 LYS A CA 1
ATOM 1291 C C . LYS A 1 162 ? 2.531 16.649 7.287 1.00 90.88 162 LYS A C 1
ATOM 1293 O O . LYS A 1 162 ? 2.508 17.869 7.402 1.00 90.88 162 LYS A O 1
ATOM 1298 N N . ASP A 1 163 ? 1.442 15.885 7.290 1.00 88.00 163 ASP A N 1
ATOM 1299 C CA . ASP A 1 163 ? 0.086 16.419 7.225 1.00 88.00 163 ASP A CA 1
ATOM 1300 C C . ASP A 1 163 ? -0.578 16.434 8.608 1.00 88.00 163 ASP A C 1
ATOM 1302 O O . ASP A 1 163 ? -1.076 17.470 9.046 1.00 88.00 163 ASP A O 1
ATOM 1306 N N . ALA A 1 164 ? -0.582 15.296 9.318 1.00 94.69 164 ALA A N 1
ATOM 1307 C CA . ALA A 1 164 ? -1.417 15.135 10.512 1.00 94.69 164 ALA A CA 1
ATOM 1308 C C . ALA A 1 164 ? -0.872 14.190 11.592 1.00 94.69 164 ALA A C 1
ATOM 1310 O O . ALA A 1 164 ? -0.924 14.544 12.771 1.00 94.69 164 ALA A O 1
ATOM 1311 N N . SER A 1 165 ? -0.372 13.005 11.230 1.00 96.88 165 SER A N 1
ATOM 1312 C CA . SER A 1 165 ? 0.041 11.995 12.214 1.00 96.88 165 SER A CA 1
ATOM 1313 C C . SER A 1 165 ? 1.362 12.351 12.902 1.00 96.88 165 SER A C 1
ATOM 1315 O O . SER A 1 165 ? 2.034 13.329 12.561 1.00 96.88 165 SER A O 1
ATOM 1317 N N . SER A 1 166 ? 1.739 11.573 13.916 1.00 95.12 166 SER A N 1
ATOM 1318 C CA . SER A 1 166 ? 3.060 11.671 14.542 1.00 95.12 166 SER A CA 1
ATOM 1319 C C . SER A 1 166 ? 4.053 10.635 14.010 1.00 95.12 166 SER A C 1
ATOM 1321 O O . SER A 1 166 ? 5.251 10.900 14.047 1.00 95.12 166 SER A O 1
ATOM 1323 N N . ASN A 1 167 ? 3.574 9.491 13.510 1.00 95.56 167 ASN A N 1
ATOM 1324 C CA . ASN A 1 167 ? 4.389 8.366 13.048 1.00 95.56 167 ASN A CA 1
ATOM 1325 C C . ASN A 1 167 ? 3.806 7.704 11.784 1.00 95.56 167 ASN A C 1
ATOM 1327 O O . ASN A 1 167 ? 4.501 7.506 10.794 1.00 95.56 167 ASN A O 1
ATOM 1331 N N . LEU A 1 168 ? 2.509 7.392 11.801 1.00 98.00 168 LEU A N 1
ATOM 1332 C CA . LEU A 1 168 ? 1.834 6.600 10.778 1.00 98.00 168 LEU A CA 1
ATOM 1333 C C . LEU A 1 168 ? 1.845 7.275 9.402 1.00 98.00 168 LEU A C 1
ATOM 1335 O O . LEU A 1 168 ? 1.377 8.405 9.261 1.00 98.00 168 LEU A O 1
ATOM 1339 N N . VAL A 1 169 ? 2.260 6.542 8.370 1.00 98.31 169 VAL A N 1
ATOM 1340 C CA . VAL A 1 169 ? 2.067 6.906 6.958 1.00 98.31 169 VAL A CA 1
ATOM 1341 C C . VAL A 1 169 ? 1.051 5.941 6.362 1.00 98.31 169 VAL A C 1
ATOM 1343 O O . VAL A 1 169 ? 1.279 4.740 6.363 1.00 98.31 169 VAL A O 1
ATOM 1346 N N . VAL A 1 170 ? -0.087 6.431 5.884 1.00 98.81 170 VAL A N 1
ATOM 1347 C CA . VAL A 1 170 ? -1.218 5.610 5.440 1.00 98.81 170 VAL A CA 1
ATOM 1348 C C . VAL A 1 170 ? -1.702 6.079 4.080 1.00 98.81 170 VAL A C 1
ATOM 1350 O O . VAL A 1 170 ? -1.857 7.277 3.836 1.00 98.81 170 VAL A O 1
ATOM 1353 N N . GLY A 1 171 ? -2.006 5.124 3.212 1.00 98.69 171 GLY A N 1
ATOM 1354 C CA . GLY A 1 171 ? -2.594 5.372 1.907 1.00 98.69 171 GLY A CA 1
ATOM 1355 C C . GLY A 1 171 ? -3.145 4.096 1.294 1.00 98.69 171 GLY A C 1
ATOM 1356 O O . GLY A 1 171 ? -3.125 3.030 1.903 1.00 98.69 171 GLY A O 1
ATOM 1357 N N . GLU A 1 172 ? -3.663 4.197 0.081 1.00 98.62 172 GLU A N 1
ATOM 1358 C CA . GLU A 1 172 ? -4.053 3.029 -0.705 1.00 98.62 172 GLU A CA 1
ATOM 1359 C C . GLU A 1 172 ? -3.486 3.109 -2.117 1.00 98.62 172 GLU A C 1
ATOM 1361 O O . GLU A 1 172 ? -3.191 4.186 -2.641 1.00 98.62 172 GLU A O 1
ATOM 1366 N N . THR A 1 173 ? -3.311 1.953 -2.744 1.00 98.50 173 THR A N 1
ATOM 1367 C CA . THR A 1 173 ? -2.820 1.864 -4.116 1.00 98.50 173 THR A CA 1
ATOM 1368 C C . THR A 1 173 ? -3.706 0.947 -4.929 1.00 98.50 173 THR A C 1
ATOM 1370 O O . THR A 1 173 ? -3.960 -0.189 -4.536 1.00 98.50 173 THR A O 1
ATOM 1373 N N . TYR A 1 174 ? -4.158 1.459 -6.070 1.00 98.25 174 TYR A N 1
ATOM 1374 C CA . TYR A 1 174 ? -4.860 0.710 -7.099 1.00 98.25 174 TYR A CA 1
ATOM 1375 C C . TYR A 1 174 ? -3.869 0.231 -8.166 1.00 98.25 174 TYR A C 1
ATOM 1377 O O . TYR A 1 174 ? -3.126 1.022 -8.755 1.00 98.25 174 TYR A O 1
ATOM 1385 N N . SER A 1 175 ? -3.896 -1.070 -8.435 1.00 96.62 175 SER A N 1
ATOM 1386 C CA . SER A 1 175 ? -3.118 -1.753 -9.460 1.00 96.62 175 SER A CA 1
ATOM 1387 C C . SER A 1 175 ? -4.065 -2.382 -10.491 1.00 96.62 175 SER A C 1
ATOM 1389 O O . SER A 1 175 ? -4.913 -3.204 -10.122 1.00 96.62 175 SER A O 1
ATOM 1391 N N . PRO A 1 176 ? -3.928 -2.026 -11.783 1.00 96.62 176 PRO A N 1
ATOM 1392 C CA . PRO A 1 176 ? -4.694 -2.651 -12.857 1.00 96.62 176 PRO A CA 1
ATOM 1393 C C . PRO A 1 176 ? -4.467 -4.170 -12.966 1.00 96.62 176 PRO A C 1
ATOM 1395 O O . PRO A 1 176 ? -3.464 -4.682 -12.459 1.00 96.62 176 PRO A O 1
ATOM 1398 N N . PRO A 1 177 ? -5.340 -4.895 -13.690 1.00 97.06 177 PRO A N 1
ATOM 1399 C CA . PRO A 1 177 ? -5.155 -6.321 -13.942 1.00 97.06 177 PRO A CA 1
ATOM 1400 C C . PRO A 1 177 ? -3.817 -6.637 -14.608 1.00 97.06 177 PRO A C 1
ATOM 1402 O O . PRO A 1 177 ? -3.450 -6.018 -15.603 1.00 97.06 177 PRO A O 1
ATOM 1405 N N . GLY A 1 178 ? -3.089 -7.609 -14.053 1.00 96.69 178 GLY A N 1
ATOM 1406 C CA . GLY A 1 178 ? -1.766 -8.024 -14.530 1.00 96.69 178 GLY A CA 1
ATOM 1407 C C . GLY A 1 178 ? -0.609 -7.099 -14.138 1.00 96.69 178 GLY A C 1
ATOM 1408 O O . GLY A 1 178 ? 0.537 -7.416 -14.453 1.00 96.69 178 GLY A O 1
ATOM 1409 N N . PHE A 1 179 ? -0.877 -5.958 -13.492 1.00 97.75 179 PHE A N 1
ATOM 1410 C CA . PHE A 1 179 ? 0.149 -4.945 -13.253 1.00 97.75 179 PHE A CA 1
ATOM 1411 C C . PHE A 1 179 ? 0.852 -5.161 -11.912 1.00 97.75 179 PHE A C 1
ATOM 1413 O O . PHE A 1 179 ? 0.281 -5.665 -10.939 1.00 97.75 179 PHE A O 1
ATOM 1420 N N . TRP A 1 180 ? 2.110 -4.737 -11.884 1.00 97.62 180 TRP A N 1
ATOM 1421 C CA . TRP A 1 180 ? 3.010 -4.763 -10.746 1.00 97.62 180 TRP A CA 1
ATOM 1422 C C . TRP A 1 180 ? 2.941 -3.452 -9.959 1.00 97.62 180 TRP A C 1
ATOM 1424 O O . TRP A 1 180 ? 2.883 -2.355 -10.516 1.00 97.62 180 TRP A O 1
ATOM 1434 N N . SER A 1 181 ? 3.005 -3.564 -8.640 1.00 96.19 181 SER A N 1
ATOM 1435 C CA . SER A 1 181 ? 3.277 -2.462 -7.726 1.00 96.19 181 SER A CA 1
AT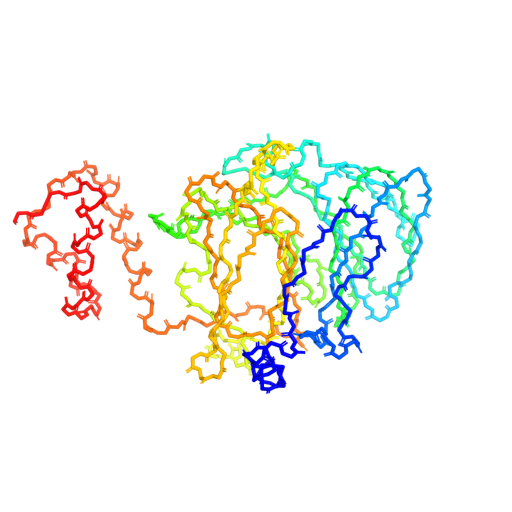OM 1436 C C . SER A 1 181 ? 4.442 -2.822 -6.811 1.00 96.19 181 SER A C 1
ATOM 1438 O O . SER A 1 181 ? 4.8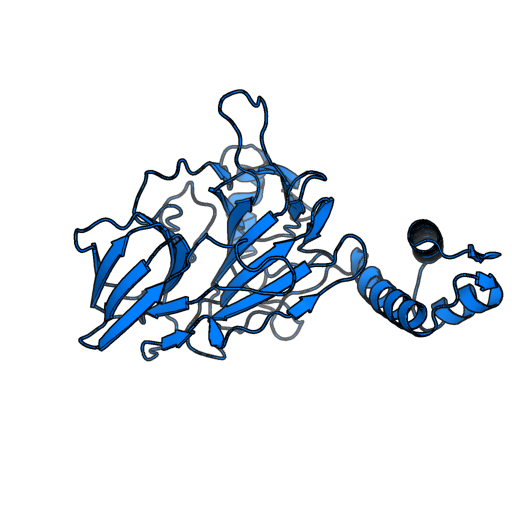36 -3.981 -6.706 1.00 96.19 181 SER A O 1
ATOM 1440 N N . GLY A 1 182 ? 5.048 -1.809 -6.196 1.00 92.69 182 GLY A N 1
ATOM 1441 C CA . GLY A 1 182 ? 6.350 -1.959 -5.542 1.00 92.69 182 GLY A CA 1
ATOM 1442 C C . GLY A 1 182 ? 7.512 -2.129 -6.534 1.00 92.69 182 GLY A C 1
ATOM 1443 O O . GLY A 1 182 ? 8.570 -2.619 -6.156 1.00 92.69 182 GLY A O 1
ATOM 1444 N N . THR A 1 183 ? 7.310 -1.739 -7.801 1.00 93.62 183 THR A N 1
ATOM 1445 C CA . THR A 1 183 ? 8.310 -1.775 -8.884 1.00 93.62 183 THR A CA 1
ATOM 1446 C C . THR A 1 183 ? 8.544 -0.359 -9.435 1.00 93.62 183 THR A C 1
ATOM 1448 O O . THR A 1 183 ? 7.562 0.343 -9.674 1.00 93.62 183 THR A O 1
ATOM 1451 N N . PRO A 1 184 ? 9.781 0.115 -9.657 1.00 94.81 184 PRO A N 1
ATOM 1452 C CA . PRO A 1 184 ? 11.058 -0.544 -9.374 1.00 94.81 184 PRO A CA 1
ATOM 1453 C C . PRO A 1 184 ? 11.202 -0.933 -7.901 1.00 94.81 184 PRO A C 1
ATOM 1455 O O . PRO A 1 184 ? 10.545 -0.344 -7.036 1.00 94.81 184 PRO A O 1
ATOM 1458 N N . LEU A 1 185 ? 11.986 -1.982 -7.641 1.00 96.06 185 LEU A N 1
ATOM 1459 C CA . LEU A 1 185 ? 12.122 -2.510 -6.287 1.00 96.06 185 LEU A CA 1
ATOM 1460 C C . LEU A 1 185 ? 12.764 -1.469 -5.374 1.00 96.06 185 LEU A C 1
ATOM 1462 O O . LEU A 1 185 ? 13.694 -0.766 -5.771 1.00 96.06 185 LEU A O 1
ATOM 1466 N N . HIS A 1 186 ? 12.277 -1.412 -4.142 1.00 95.19 186 HIS A N 1
ATOM 1467 C CA . HIS A 1 186 ? 12.786 -0.541 -3.095 1.00 95.19 186 HIS A CA 1
ATOM 1468 C C . HIS A 1 186 ? 12.665 -1.225 -1.733 1.00 95.19 186 HIS A C 1
ATOM 1470 O O . HIS A 1 186 ? 11.986 -2.245 -1.589 1.00 95.19 186 HIS A O 1
ATOM 1476 N N . GLN A 1 187 ? 13.329 -0.643 -0.740 1.00 93.62 187 GLN A N 1
ATOM 1477 C CA . GLN A 1 187 ? 13.274 -1.072 0.653 1.00 93.62 187 GLN A CA 1
ATOM 1478 C C . GLN A 1 187 ? 13.377 0.121 1.610 1.00 93.62 187 GLN A C 1
ATOM 1480 O O . GLN A 1 187 ? 13.792 1.219 1.227 1.00 93.62 187 GLN A O 1
ATOM 1485 N N . HIS A 1 188 ? 13.021 -0.120 2.865 1.00 94.12 188 HIS A N 1
ATOM 1486 C CA . HIS A 1 188 ? 13.013 0.851 3.959 1.00 94.12 188 HIS A CA 1
ATOM 1487 C C . HIS A 1 188 ? 13.398 0.141 5.271 1.00 94.12 188 HIS A C 1
ATOM 1489 O O . HIS A 1 188 ? 12.709 0.202 6.286 1.00 94.12 188 HIS A O 1
ATOM 1495 N N . ASP A 1 189 ? 14.538 -0.558 5.251 1.00 90.88 189 ASP A N 1
ATOM 1496 C CA . ASP A 1 189 ? 14.939 -1.471 6.327 1.00 90.88 189 ASP A CA 1
ATOM 1497 C C . ASP A 1 189 ? 15.849 -0.832 7.386 1.00 90.88 189 ASP A C 1
ATOM 1499 O O . ASP A 1 189 ? 16.039 -1.389 8.483 1.00 90.88 189 ASP A O 1
ATOM 1503 N N . LYS A 1 190 ? 16.474 0.297 7.049 1.00 89.00 190 LYS A N 1
ATOM 1504 C CA . LYS A 1 190 ? 17.601 0.869 7.788 1.00 89.00 190 LYS A CA 1
ATOM 1505 C C . LYS A 1 190 ? 17.383 2.339 8.077 1.00 89.00 190 LYS A C 1
ATOM 1507 O O . LYS A 1 190 ? 17.005 3.100 7.199 1.00 89.00 190 LYS A O 1
ATOM 1512 N N . ASP A 1 191 ? 17.754 2.736 9.286 1.00 87.88 191 ASP A N 1
ATOM 1513 C CA . ASP A 1 191 ? 17.796 4.136 9.687 1.00 87.88 191 ASP A CA 1
ATOM 1514 C C . ASP A 1 191 ? 19.052 4.814 9.110 1.00 87.88 191 ASP A C 1
ATOM 1516 O O . ASP A 1 191 ? 20.085 4.946 9.766 1.00 87.88 191 ASP A O 1
ATOM 1520 N N . GLN A 1 192 ? 19.007 5.118 7.812 1.00 87.62 192 GLN A N 1
ATOM 1521 C CA . GLN A 1 192 ? 20.083 5.757 7.055 1.00 87.62 192 GLN A CA 1
ATOM 1522 C C . GLN A 1 192 ? 19.500 6.900 6.223 1.00 87.62 192 GLN A C 1
ATOM 1524 O O . GLN A 1 192 ? 19.682 6.971 5.004 1.00 87.62 192 GLN A O 1
ATOM 1529 N N . PHE A 1 193 ? 18.766 7.794 6.892 1.00 85.19 193 PHE A N 1
ATOM 1530 C CA . PHE A 1 193 ? 17.971 8.828 6.230 1.00 85.19 193 PHE A CA 1
ATOM 1531 C C . PHE A 1 193 ? 18.815 9.709 5.297 1.00 85.19 193 PHE A C 1
ATOM 1533 O O . PHE A 1 193 ? 18.400 10.037 4.188 1.00 85.19 193 PHE A O 1
ATOM 1540 N N . GLN A 1 194 ? 20.058 9.997 5.695 1.00 86.12 194 GLN A N 1
ATOM 1541 C CA . GLN A 1 194 ? 21.032 10.756 4.900 1.00 86.12 194 GLN A CA 1
ATOM 1542 C C . GLN A 1 194 ? 21.368 10.102 3.549 1.00 86.12 194 GLN A C 1
ATOM 1544 O O . GLN A 1 194 ? 21.702 10.808 2.602 1.00 86.12 194 GLN A O 1
ATOM 1549 N N . SER A 1 195 ? 21.265 8.775 3.439 1.00 84.75 195 SER A N 1
ATOM 1550 C CA . SER A 1 195 ? 21.430 8.035 2.183 1.00 84.75 195 SER A CA 1
ATOM 1551 C C . SER A 1 195 ? 20.098 7.578 1.574 1.00 84.75 195 SER A C 1
ATOM 1553 O O . SER A 1 195 ? 20.089 6.695 0.718 1.00 84.75 195 SER A O 1
ATOM 1555 N N . GLY A 1 196 ? 18.976 8.158 2.011 1.00 89.31 196 GLY A N 1
ATOM 1556 C CA . GLY A 1 196 ? 17.656 7.947 1.416 1.00 89.31 196 GLY A CA 1
ATOM 1557 C C . GLY A 1 196 ? 16.924 6.678 1.859 1.00 89.31 196 GLY A C 1
ATOM 1558 O O . GLY A 1 196 ? 15.981 6.271 1.184 1.00 89.31 196 GLY A O 1
ATOM 1559 N N . GLU A 1 197 ? 17.322 6.050 2.969 1.00 91.94 197 GLU A N 1
ATOM 1560 C CA . GLU A 1 197 ? 16.617 4.895 3.542 1.00 91.94 197 GLU A CA 1
ATOM 1561 C C . GLU A 1 197 ? 16.130 5.221 4.956 1.00 91.94 197 GLU A C 1
ATOM 1563 O O . GLU A 1 197 ? 16.871 5.767 5.768 1.00 91.94 197 GLU A O 1
ATOM 1568 N N . SER A 1 198 ? 14.879 4.890 5.249 1.00 91.62 198 SER A N 1
ATOM 1569 C CA . SER A 1 198 ? 14.304 4.982 6.593 1.00 91.62 198 SER A CA 1
ATOM 1570 C C . SER A 1 198 ? 14.026 3.587 7.148 1.00 91.62 198 SER A C 1
ATOM 1572 O O . SER A 1 198 ? 14.109 2.612 6.410 1.00 91.62 198 SER A O 1
ATOM 1574 N N . ASP A 1 199 ? 13.689 3.491 8.433 1.00 91.38 199 ASP A N 1
ATOM 1575 C CA . ASP A 1 199 ? 13.336 2.243 9.116 1.00 91.38 199 ASP A CA 1
ATOM 1576 C C . ASP A 1 199 ? 11.822 2.197 9.387 1.00 91.38 199 ASP A C 1
ATOM 1578 O O . ASP A 1 199 ? 11.365 2.789 10.371 1.00 91.38 199 ASP A O 1
ATOM 1582 N N . HIS A 1 200 ? 11.055 1.528 8.513 1.00 94.50 200 HIS A N 1
ATOM 1583 C CA . HIS A 1 200 ? 9.587 1.512 8.580 1.00 94.50 200 HIS A CA 1
ATOM 1584 C C . HIS A 1 200 ? 8.959 0.133 8.353 1.00 94.50 200 HIS A C 1
ATOM 1586 O O . HIS A 1 200 ? 9.006 -0.410 7.260 1.00 94.50 200 HIS A O 1
ATOM 1592 N N . GLU A 1 201 ? 8.250 -0.388 9.354 1.00 95.50 201 GLU A N 1
ATOM 1593 C CA . GLU A 1 201 ? 7.383 -1.560 9.170 1.00 95.50 201 GLU A CA 1
ATOM 1594 C C . GLU A 1 201 ? 6.181 -1.215 8.306 1.00 95.50 201 GLU A C 1
ATOM 1596 O O . GLU A 1 201 ? 5.667 -0.105 8.404 1.00 95.50 201 GLU A O 1
ATOM 1601 N N . GLU A 1 202 ? 5.694 -2.176 7.519 1.00 98.12 202 GLU A N 1
ATOM 1602 C CA . GLU A 1 202 ? 4.574 -1.957 6.606 1.00 98.12 202 GLU A CA 1
ATOM 1603 C C . GLU A 1 202 ? 3.547 -3.092 6.681 1.00 98.12 202 GLU A C 1
ATOM 1605 O O . GLU A 1 202 ? 3.862 -4.258 6.938 1.00 98.12 202 GLU A O 1
ATOM 1610 N N . VAL A 1 203 ? 2.276 -2.754 6.482 1.00 98.88 203 VAL A N 1
ATOM 1611 C CA . VAL A 1 203 ? 1.181 -3.724 6.400 1.00 98.88 203 VAL A CA 1
ATOM 1612 C C . VAL A 1 203 ? 0.322 -3.431 5.186 1.00 98.88 203 VAL A C 1
ATOM 1614 O O . VAL A 1 203 ? -0.112 -2.296 5.016 1.00 98.88 203 VAL A O 1
ATOM 1617 N N . TYR A 1 204 ? -0.014 -4.470 4.417 1.00 98.88 204 TYR A N 1
ATOM 1618 C CA . TYR A 1 204 ? -0.973 -4.413 3.310 1.00 98.88 204 TYR A CA 1
ATOM 1619 C C . TYR A 1 204 ? -2.283 -5.119 3.645 1.00 98.88 204 TYR A C 1
ATOM 1621 O O . TYR A 1 204 ? -2.296 -6.263 4.097 1.00 98.88 204 TYR A O 1
ATOM 1629 N N . TYR A 1 205 ? -3.403 -4.467 3.343 1.00 98.88 205 TYR A N 1
ATOM 1630 C CA . TYR A 1 205 ? -4.737 -5.053 3.341 1.00 98.88 205 TYR A CA 1
ATOM 1631 C C . TYR A 1 205 ? -5.330 -5.026 1.932 1.00 98.88 205 TYR A 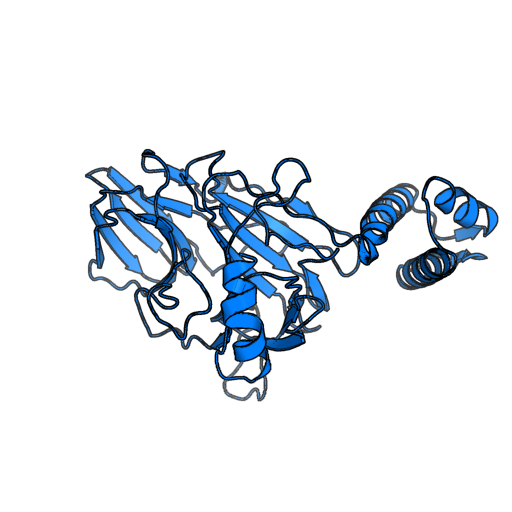C 1
ATOM 1633 O O . TYR A 1 205 ? -5.715 -3.978 1.419 1.00 98.88 205 TYR A O 1
ATOM 1641 N N . HIS A 1 206 ? -5.400 -6.201 1.312 1.00 98.69 206 HIS A N 1
ATOM 1642 C CA . HIS A 1 206 ? -5.729 -6.378 -0.097 1.00 98.69 206 HIS A CA 1
ATOM 1643 C C . HIS A 1 206 ? -7.232 -6.528 -0.316 1.00 98.69 206 HIS A C 1
ATOM 1645 O O . HIS A 1 206 ? -7.917 -7.299 0.364 1.00 98.69 206 HIS A O 1
ATOM 1651 N N . ARG A 1 207 ? -7.728 -5.843 -1.338 1.00 97.88 207 ARG A N 1
ATOM 1652 C CA . ARG A 1 207 ? -9.101 -5.846 -1.824 1.00 97.88 207 ARG A CA 1
ATOM 1653 C C . ARG A 1 207 ? -9.102 -6.130 -3.319 1.00 97.88 207 ARG A C 1
ATOM 1655 O O . ARG A 1 207 ? -8.212 -5.700 -4.043 1.00 97.88 207 ARG A O 1
ATOM 1662 N N . PHE A 1 208 ? -10.128 -6.832 -3.771 1.00 96.94 208 PHE A N 1
ATOM 1663 C CA . PHE A 1 208 ? -10.351 -7.169 -5.168 1.00 96.94 208 PHE A CA 1
ATOM 1664 C C . PHE A 1 208 ? -11.764 -6.754 -5.582 1.00 96.94 208 PHE A C 1
ATOM 1666 O O . PHE A 1 208 ? -12.725 -6.908 -4.809 1.00 96.94 208 PHE A O 1
ATOM 1673 N N . ASN A 1 209 ? -11.877 -6.205 -6.795 1.00 94.12 209 ASN A N 1
ATOM 1674 C CA . ASN A 1 209 ? -13.150 -5.708 -7.318 1.00 94.12 209 ASN A CA 1
ATOM 1675 C C . ASN A 1 209 ? -14.136 -6.863 -7.536 1.00 94.12 209 ASN A C 1
ATOM 1677 O O . ASN A 1 209 ? -15.226 -6.895 -6.960 1.00 94.12 209 ASN A O 1
ATOM 1681 N N . LEU A 1 210 ? -13.699 -7.869 -8.300 1.00 90.06 210 LEU A N 1
ATOM 1682 C CA . LEU A 1 210 ? -14.492 -9.055 -8.592 1.00 90.06 210 LEU A CA 1
ATOM 1683 C C . LEU A 1 210 ? -14.811 -9.817 -7.298 1.00 90.06 210 LEU A C 1
ATOM 1685 O O . LEU A 1 210 ? -13.970 -9.971 -6.413 1.00 90.06 210 LEU A O 1
ATOM 1689 N N . LYS A 1 211 ? -16.045 -10.304 -7.164 1.00 87.00 211 LYS A N 1
ATOM 1690 C CA . LYS A 1 211 ? -16.431 -11.185 -6.058 1.00 87.00 211 LYS A CA 1
ATOM 1691 C C . LYS A 1 211 ? -16.482 -12.616 -6.556 1.00 87.00 211 LYS A C 1
ATOM 1693 O O . LYS A 1 211 ? -17.057 -12.896 -7.600 1.00 87.00 211 LYS A O 1
ATOM 1698 N N . LYS A 1 212 ? -15.862 -13.515 -5.793 1.00 86.25 212 LYS A N 1
ATOM 1699 C CA . LYS A 1 212 ? -15.909 -14.950 -6.057 1.00 86.25 212 LYS A CA 1
ATOM 1700 C C . LYS A 1 212 ? -17.350 -15.437 -5.887 1.00 86.25 212 LYS A C 1
ATOM 1702 O O . LYS A 1 212 ? -17.899 -15.322 -4.790 1.00 86.25 212 LYS A O 1
ATOM 1707 N N . ASN A 1 213 ? -17.944 -15.999 -6.934 1.00 87.88 213 ASN A N 1
ATOM 1708 C CA . ASN A 1 213 ? -19.240 -16.656 -6.821 1.00 87.88 213 ASN A CA 1
ATOM 1709 C C . ASN A 1 213 ? -19.098 -17.970 -6.040 1.00 87.88 213 ASN A C 1
ATOM 1711 O O . ASN A 1 213 ? -18.048 -18.612 -6.102 1.00 87.88 213 ASN A O 1
ATOM 1715 N N . PRO A 1 214 ? -20.159 -18.448 -5.363 1.00 87.75 214 PRO A N 1
ATOM 1716 C CA . PRO A 1 214 ? -20.112 -19.723 -4.645 1.00 87.75 214 PRO A CA 1
ATOM 1717 C C . PRO A 1 214 ? -19.733 -20.932 -5.514 1.00 87.75 214 PRO A C 1
ATOM 1719 O O . PRO A 1 214 ? -19.213 -21.912 -4.989 1.00 87.75 214 PRO A O 1
ATOM 1722 N N . ARG A 1 215 ? -19.994 -20.871 -6.829 1.00 92.00 215 ARG A N 1
ATOM 1723 C CA . ARG A 1 215 ? -19.649 -21.928 -7.794 1.00 92.00 215 ARG A CA 1
ATOM 1724 C C . ARG A 1 215 ? -18.228 -21.807 -8.357 1.00 92.00 215 ARG A C 1
ATOM 1726 O O . ARG A 1 215 ? -17.757 -22.752 -8.981 1.00 92.00 215 ARG A O 1
ATOM 1733 N N . ASP A 1 216 ? -17.549 -20.680 -8.149 1.00 89.75 216 ASP A N 1
ATOM 1734 C CA . ASP A 1 216 ? -16.203 -20.467 -8.677 1.00 89.75 216 ASP A CA 1
ATOM 1735 C C . ASP A 1 216 ? -15.181 -21.238 -7.839 1.00 89.75 216 ASP A C 1
ATOM 1737 O O . ASP A 1 216 ? -15.206 -21.208 -6.606 1.00 89.75 216 ASP A O 1
ATOM 1741 N N . GLN A 1 217 ? -14.206 -21.872 -8.489 1.00 90.44 217 GLN A N 1
ATOM 1742 C CA . GLN A 1 217 ? -13.158 -22.602 -7.775 1.00 90.44 217 GLN A CA 1
ATOM 1743 C C . GLN A 1 217 ? -12.133 -21.657 -7.125 1.00 90.44 217 GLN A C 1
ATOM 1745 O O . GLN A 1 217 ? -11.802 -21.823 -5.948 1.00 90.44 217 GLN A O 1
ATOM 1750 N N . PHE A 1 218 ? -11.679 -20.622 -7.842 1.00 87.06 218 PHE A N 1
ATOM 1751 C CA . PHE A 1 218 ? -10.530 -19.798 -7.432 1.00 87.06 218 PHE A CA 1
ATOM 1752 C C . PHE A 1 218 ? -10.906 -18.366 -7.019 1.00 87.06 218 PHE A C 1
ATOM 1754 O O . PHE A 1 218 ? -10.537 -17.949 -5.922 1.00 87.06 218 PHE A O 1
ATOM 1761 N N . GLY A 1 219 ? -11.724 -17.659 -7.807 1.00 90.12 219 GLY A N 1
ATOM 1762 C CA . GLY A 1 219 ? -12.001 -16.231 -7.592 1.00 90.12 219 GLY A CA 1
ATOM 1763 C C . GLY A 1 219 ? -10.815 -15.331 -7.979 1.00 90.12 219 GLY A C 1
ATOM 1764 O O . GLY A 1 219 ? -9.842 -15.827 -8.550 1.00 90.12 219 GLY A O 1
ATOM 1765 N N . PRO A 1 220 ? -10.872 -14.017 -7.688 1.00 93.44 220 PRO A N 1
ATOM 1766 C CA . PRO A 1 220 ? -9.776 -13.109 -8.001 1.00 93.44 220 PRO A CA 1
ATOM 1767 C C . PRO A 1 220 ? -8.587 -13.362 -7.075 1.00 93.44 220 PRO A C 1
ATOM 1769 O O . PRO A 1 220 ? -8.746 -13.648 -5.883 1.00 93.44 220 PRO A O 1
ATOM 1772 N N . TYR A 1 221 ? -7.390 -13.218 -7.627 1.00 96.69 221 TYR A N 1
ATOM 1773 C CA . TYR A 1 221 ? -6.147 -13.396 -6.892 1.00 96.69 221 TYR A CA 1
ATOM 1774 C C . TYR A 1 221 ? -5.054 -12.433 -7.360 1.00 96.69 221 TYR A C 1
ATOM 1776 O O . TYR A 1 221 ? -5.183 -11.743 -8.375 1.00 96.69 221 TYR A O 1
ATOM 1784 N N . GLY A 1 222 ? -3.973 -12.396 -6.597 1.00 98.12 222 GLY A N 1
ATOM 1785 C CA . GLY A 1 222 ? -2.706 -11.768 -6.945 1.00 98.12 222 GLY A CA 1
ATOM 1786 C C . GLY A 1 222 ? -1.565 -12.516 -6.266 1.00 98.12 222 GLY A C 1
ATOM 1787 O O . GLY A 1 222 ? -1.791 -13.512 -5.569 1.00 98.12 222 GLY A O 1
ATOM 1788 N N . VAL A 1 223 ? -0.346 -12.028 -6.444 1.00 98.44 223 VAL A N 1
ATOM 1789 C CA . VAL A 1 223 ? 0.840 -12.591 -5.799 1.00 98.44 223 VAL A CA 1
ATOM 1790 C C . VAL A 1 223 ? 1.561 -11.488 -5.044 1.00 98.44 223 VAL A C 1
ATOM 1792 O O . VAL A 1 223 ? 1.953 -10.486 -5.635 1.00 98.44 223 VAL A O 1
ATOM 1795 N N . GLN A 1 224 ? 1.733 -11.689 -3.741 1.00 98.56 224 GLN A N 1
ATOM 1796 C CA . GLN A 1 224 ? 2.637 -10.893 -2.919 1.00 98.56 224 GLN A CA 1
ATOM 1797 C C . GLN A 1 224 ? 3.987 -11.601 -2.871 1.00 98.56 224 GLN A C 1
ATOM 1799 O O . GLN A 1 224 ? 4.052 -12.789 -2.546 1.00 98.56 224 GLN A O 1
ATOM 1804 N N . ILE A 1 225 ? 5.058 -10.876 -3.163 1.00 98.44 225 ILE A N 1
ATOM 1805 C CA . ILE A 1 225 ? 6.430 -11.371 -3.046 1.00 98.44 225 ILE A CA 1
ATOM 1806 C C . ILE A 1 225 ? 7.067 -10.703 -1.831 1.00 98.44 225 ILE A C 1
ATOM 1808 O O . ILE A 1 225 ? 6.754 -9.557 -1.520 1.00 98.44 225 ILE A O 1
ATOM 1812 N N . LEU A 1 226 ? 7.926 -11.423 -1.117 1.00 97.31 226 LEU A N 1
ATOM 1813 C CA . LEU A 1 226 ? 8.694 -10.896 0.003 1.00 97.31 226 LEU A CA 1
ATOM 1814 C C . LEU A 1 226 ? 10.113 -11.461 -0.052 1.00 97.31 226 LEU A C 1
ATOM 1816 O O . LEU A 1 226 ? 10.306 -12.674 0.058 1.00 97.31 226 LEU A O 1
ATOM 1820 N N . MET A 1 227 ? 11.094 -10.582 -0.238 1.00 96.12 227 MET A N 1
ATOM 1821 C CA . MET A 1 227 ? 12.478 -10.968 -0.502 1.00 96.12 227 MET A CA 1
ATOM 1822 C C . MET A 1 227 ? 13.480 -9.992 0.121 1.00 96.12 227 MET A C 1
ATOM 1824 O O . MET A 1 227 ? 13.331 -8.784 -0.007 1.00 96.12 227 MET A O 1
ATOM 1828 N N . ASP A 1 228 ? 14.532 -10.505 0.762 1.00 93.62 228 ASP A N 1
ATOM 1829 C CA . ASP A 1 228 ? 15.593 -9.694 1.397 1.00 93.62 228 ASP A CA 1
ATOM 1830 C C . ASP A 1 228 ? 16.957 -9.802 0.682 1.00 93.62 228 ASP A C 1
ATOM 1832 O O . ASP A 1 228 ? 17.966 -9.276 1.157 1.00 93.62 228 ASP A O 1
ATOM 1836 N N . GLY A 1 229 ? 17.003 -10.540 -0.434 1.00 90.56 229 GLY A N 1
ATOM 1837 C CA . GLY A 1 229 ? 18.218 -10.811 -1.206 1.00 90.56 229 GLY A CA 1
ATOM 1838 C C . GLY A 1 229 ? 19.237 -11.715 -0.500 1.00 90.56 229 GLY A C 1
ATOM 1839 O O . GLY A 1 229 ? 20.376 -11.807 -0.955 1.00 90.56 229 GLY A O 1
ATOM 1840 N N . LYS A 1 230 ? 18.878 -12.348 0.627 1.00 90.75 230 LYS A N 1
ATOM 1841 C CA . LYS A 1 230 ? 19.811 -13.134 1.452 1.00 90.75 230 LYS A CA 1
ATOM 1842 C C . LYS A 1 230 ? 19.200 -14.416 2.012 1.00 90.75 230 LYS A C 1
ATOM 1844 O O . LYS A 1 230 ? 19.730 -15.495 1.779 1.00 90.75 230 LYS A O 1
ATOM 1849 N N . ARG A 1 231 ? 18.156 -14.301 2.832 1.00 91.56 231 ARG A N 1
ATOM 1850 C CA . ARG A 1 231 ? 17.624 -15.373 3.694 1.00 91.56 231 ARG A CA 1
ATOM 1851 C C . ARG A 1 231 ? 16.141 -15.638 3.488 1.00 91.56 231 ARG A C 1
ATOM 1853 O O . ARG A 1 231 ? 15.668 -16.674 3.937 1.00 91.56 231 ARG A O 1
ATOM 1860 N N . MET A 1 232 ? 15.425 -14.697 2.890 1.00 94.88 232 MET A N 1
ATOM 1861 C CA . MET A 1 232 ? 13.990 -14.748 2.670 1.00 94.88 232 MET A CA 1
ATOM 1862 C C . MET A 1 232 ? 13.722 -14.511 1.189 1.00 94.88 232 MET A C 1
ATOM 1864 O O . MET A 1 232 ? 14.138 -13.490 0.641 1.00 94.88 232 MET A O 1
ATOM 18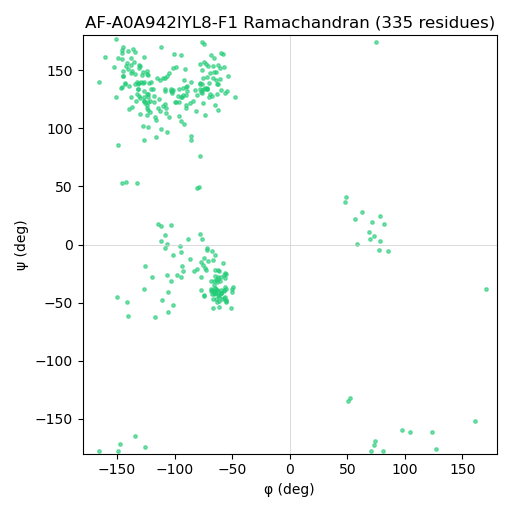68 N N . ASN A 1 233 ? 13.031 -15.451 0.550 1.00 96.31 233 ASN A N 1
ATOM 1869 C CA . ASN A 1 233 ? 12.562 -15.328 -0.825 1.00 96.31 233 ASN A CA 1
ATOM 1870 C C . ASN A 1 233 ? 11.252 -16.107 -0.993 1.00 96.31 233 ASN A C 1
ATOM 1872 O O . ASN A 1 233 ? 11.235 -17.283 -1.358 1.00 96.31 233 ASN A O 1
ATOM 1876 N N . LYS A 1 234 ? 10.133 -15.454 -0.672 1.00 97.69 234 LYS A N 1
ATOM 1877 C CA . LYS A 1 234 ? 8.821 -16.096 -0.566 1.00 97.69 234 LYS A CA 1
ATOM 1878 C C . LYS A 1 234 ? 7.797 -15.438 -1.467 1.00 97.69 234 LYS A C 1
ATOM 1880 O O . LYS A 1 234 ? 7.771 -14.223 -1.637 1.00 97.69 234 LYS A O 1
ATOM 1885 N N . VAL A 1 235 ? 6.892 -16.269 -1.969 1.00 98.00 235 VAL A N 1
ATOM 1886 C CA . VAL A 1 235 ? 5.734 -15.856 -2.760 1.00 98.00 235 VAL A CA 1
ATOM 1887 C C . VAL A 1 235 ? 4.456 -16.336 -2.086 1.00 98.00 235 VAL A C 1
ATOM 1889 O O . VAL A 1 235 ? 4.387 -17.458 -1.581 1.00 98.00 235 VAL A O 1
ATOM 1892 N N . TYR A 1 236 ? 3.437 -15.483 -2.077 1.00 98.50 236 TYR A N 1
ATOM 1893 C CA . TYR A 1 236 ? 2.164 -15.732 -1.413 1.00 98.50 236 TYR A CA 1
ATOM 1894 C C . TYR A 1 236 ? 1.011 -15.454 -2.366 1.00 98.50 236 TYR A C 1
ATOM 1896 O O . TYR A 1 236 ? 0.876 -14.355 -2.902 1.00 98.50 236 TYR A O 1
ATOM 1904 N N . LEU A 1 237 ? 0.135 -16.445 -2.532 1.00 97.81 237 LEU A N 1
ATOM 1905 C CA . LEU A 1 237 ? -1.131 -16.257 -3.230 1.00 97.81 237 LEU A CA 1
ATOM 1906 C C . LEU A 1 237 ? -2.085 -15.456 -2.337 1.00 97.81 237 LEU A C 1
ATOM 1908 O O . LEU A 1 237 ? -2.584 -15.976 -1.330 1.00 97.81 237 LEU A O 1
ATOM 1912 N N . ILE A 1 238 ? -2.370 -14.222 -2.738 1.00 97.81 238 ILE A N 1
ATOM 1913 C CA . ILE A 1 238 ? -3.290 -13.311 -2.053 1.00 97.81 238 ILE A CA 1
ATOM 1914 C C . ILE A 1 238 ? -4.644 -13.267 -2.769 1.00 97.81 238 ILE A C 1
ATOM 1916 O O . ILE A 1 238 ? -4.745 -13.486 -3.974 1.00 97.81 238 ILE A O 1
ATOM 1920 N N . GLY A 1 239 ? -5.694 -12.988 -2.007 1.00 96.12 239 GLY A N 1
ATOM 1921 C CA . GLY A 1 239 ? -7.064 -12.805 -2.491 1.00 96.12 239 GLY A CA 1
ATOM 1922 C C . GLY A 1 239 ? -7.820 -11.789 -1.637 1.00 96.12 239 GLY A C 1
ATOM 1923 O O . GLY A 1 239 ? -7.222 -11.143 -0.771 1.00 96.12 239 GLY A O 1
ATOM 1924 N N . GLU A 1 240 ? -9.129 -11.662 -1.864 1.00 95.88 240 GLU A N 1
ATOM 1925 C CA . GLU A 1 240 ? -10.001 -10.714 -1.150 1.00 95.88 240 GLU A CA 1
ATOM 1926 C C . GLU A 1 240 ? -9.784 -10.768 0.368 1.00 95.88 240 GLU A C 1
ATOM 1928 O O . GLU A 1 240 ? -9.837 -11.836 0.982 1.00 95.88 240 GLU A O 1
ATOM 1933 N N . LYS A 1 241 ? -9.521 -9.595 0.955 1.00 96.81 241 LYS A N 1
ATOM 1934 C CA . LYS A 1 241 ? -9.231 -9.385 2.379 1.00 96.81 241 LYS A CA 1
ATOM 1935 C C . LYS A 1 241 ? -7.956 -10.066 2.896 1.00 96.81 241 LYS A C 1
ATOM 1937 O O . LYS A 1 241 ? -7.855 -10.392 4.076 1.00 96.81 241 LYS A O 1
ATOM 1942 N N . SER A 1 242 ? -6.954 -10.286 2.050 1.00 98.31 242 SER A N 1
ATOM 1943 C CA . SER A 1 242 ? -5.639 -10.735 2.530 1.00 98.31 242 SER A CA 1
ATOM 1944 C C . SER A 1 242 ? -4.932 -9.620 3.296 1.00 98.31 242 SER A C 1
ATOM 1946 O O . SER A 1 242 ? -4.757 -8.529 2.766 1.00 98.31 242 SER A O 1
ATOM 1948 N N . ILE A 1 243 ? -4.491 -9.903 4.519 1.00 98.81 243 ILE A N 1
ATOM 1949 C CA . ILE A 1 243 ? -3.658 -9.009 5.329 1.00 98.81 243 ILE A CA 1
ATOM 1950 C C . ILE A 1 243 ? -2.228 -9.540 5.270 1.00 98.81 243 ILE A C 1
ATOM 1952 O O . ILE A 1 243 ? -2.022 -10.745 5.427 1.00 98.81 243 ILE A O 1
ATOM 1956 N N . PHE A 1 244 ? -1.254 -8.672 5.038 1.00 98.75 244 PHE A N 1
ATOM 1957 C CA . PHE A 1 244 ? 0.141 -9.054 4.884 1.00 98.75 244 PHE A CA 1
ATOM 1958 C C . PHE A 1 244 ? 1.043 -8.144 5.715 1.00 98.75 244 PHE A C 1
ATOM 1960 O O . PHE A 1 244 ? 0.987 -6.928 5.565 1.00 98.75 244 PHE A O 1
ATOM 1967 N N . ALA A 1 245 ? 1.837 -8.736 6.603 1.00 98.56 245 ALA A N 1
ATOM 1968 C CA . ALA A 1 245 ? 2.814 -8.038 7.432 1.00 98.56 245 ALA A CA 1
ATOM 1969 C C . ALA A 1 245 ? 4.196 -8.052 6.766 1.00 98.56 245 ALA A C 1
ATOM 1971 O O . ALA A 1 245 ? 4.705 -9.122 6.429 1.00 98.56 245 ALA A O 1
ATOM 1972 N N . ILE A 1 246 ? 4.807 -6.881 6.605 1.00 97.88 246 ILE A N 1
ATOM 1973 C CA . ILE A 1 246 ? 6.089 -6.698 5.926 1.00 97.88 246 ILE A CA 1
ATOM 1974 C C . ILE A 1 246 ? 7.128 -6.276 6.980 1.00 97.88 246 ILE A C 1
ATOM 1976 O O . ILE A 1 246 ? 7.179 -5.106 7.356 1.00 97.88 246 ILE A O 1
ATOM 1980 N N . PRO A 1 247 ? 7.961 -7.217 7.473 1.00 94.00 247 PRO A N 1
ATOM 1981 C CA . PRO A 1 247 ? 9.038 -6.925 8.429 1.00 94.00 247 PRO A CA 1
ATOM 1982 C C . PRO A 1 247 ? 10.231 -6.174 7.820 1.00 94.00 247 PRO A C 1
ATOM 1984 O O . PRO A 1 247 ? 11.193 -5.913 8.544 1.00 94.00 247 PRO A O 1
ATOM 1987 N N . GLY A 1 248 ? 10.212 -5.956 6.501 1.00 93.56 248 GLY A N 1
ATOM 1988 C CA . GLY A 1 248 ? 11.286 -5.399 5.684 1.00 93.56 248 GLY A CA 1
ATOM 1989 C C . GLY A 1 248 ? 11.654 -6.275 4.484 1.00 93.56 248 GLY A C 1
ATOM 1990 O O . GLY A 1 248 ? 11.026 -7.309 4.231 1.00 93.56 248 GLY A O 1
ATOM 1991 N N . GLY A 1 249 ? 12.682 -5.861 3.750 1.00 94.38 249 GLY A N 1
ATOM 1992 C CA . GLY A 1 249 ? 13.037 -6.368 2.429 1.00 94.38 249 GLY A CA 1
ATOM 1993 C C . GLY A 1 249 ? 12.188 -5.748 1.314 1.00 94.38 249 GLY A C 1
ATOM 1994 O O . GLY A 1 249 ? 11.322 -4.906 1.543 1.00 94.38 249 GLY A O 1
ATOM 1995 N N . CYS A 1 250 ? 12.416 -6.193 0.082 1.00 95.94 250 CYS A N 1
ATOM 1996 C CA . CYS A 1 250 ? 11.604 -5.833 -1.077 1.00 95.94 250 CYS A CA 1
ATOM 1997 C C . CYS A 1 250 ? 10.298 -6.633 -1.093 1.00 95.94 250 CYS A C 1
ATOM 1999 O O . CYS A 1 250 ? 10.285 -7.841 -0.834 1.00 95.94 250 CYS A O 1
ATOM 2001 N N . HIS A 1 251 ? 9.203 -5.966 -1.444 1.00 97.50 251 HIS A N 1
ATOM 2002 C CA . HIS A 1 251 ? 7.859 -6.521 -1.288 1.00 97.50 251 HIS A CA 1
ATOM 2003 C C . HIS A 1 251 ? 6.912 -6.162 -2.451 1.00 97.50 251 HIS A C 1
ATOM 2005 O O . HIS A 1 251 ? 5.819 -5.635 -2.222 1.00 97.50 251 HIS A O 1
ATOM 2011 N N . PRO A 1 252 ? 7.289 -6.437 -3.718 1.00 97.88 252 PRO A N 1
ATOM 2012 C CA . PRO A 1 252 ? 6.415 -6.142 -4.842 1.00 97.88 252 PRO A CA 1
ATOM 2013 C C . PRO A 1 252 ? 5.163 -7.027 -4.813 1.00 97.88 252 PRO A C 1
ATOM 2015 O O . PRO A 1 252 ? 5.168 -8.159 -4.314 1.00 97.88 252 PRO A O 1
ATOM 2018 N N . VAL A 1 253 ? 4.091 -6.512 -5.401 1.00 98.31 253 VAL A N 1
ATOM 2019 C CA . VAL A 1 253 ? 2.810 -7.206 -5.536 1.00 98.31 253 VAL A CA 1
ATOM 2020 C C . VAL A 1 253 ? 2.349 -7.143 -6.984 1.00 98.31 253 VAL A C 1
ATOM 2022 O O . VAL A 1 253 ? 2.487 -6.114 -7.640 1.00 98.31 253 VAL A O 1
ATOM 2025 N N . VAL A 1 254 ? 1.793 -8.239 -7.491 1.00 98.25 254 VAL A N 1
ATOM 2026 C CA . VAL A 1 254 ? 1.242 -8.310 -8.847 1.00 98.25 254 VAL A CA 1
ATOM 2027 C C . VAL A 1 254 ? -0.209 -8.760 -8.811 1.00 98.25 254 VAL A C 1
ATOM 2029 O O . VAL A 1 254 ? -0.565 -9.759 -8.174 1.00 98.25 254 VAL A O 1
ATOM 2032 N N . ALA A 1 255 ? -1.068 -8.010 -9.493 1.00 97.75 255 ALA A N 1
ATOM 2033 C CA . ALA A 1 255 ? -2.449 -8.409 -9.705 1.00 97.75 255 ALA A CA 1
ATOM 2034 C C . ALA A 1 255 ? -2.516 -9.507 -10.776 1.00 97.75 255 ALA A C 1
ATOM 2036 O O . ALA A 1 255 ? -1.779 -9.464 -11.758 1.00 97.75 255 ALA A O 1
ATOM 2037 N N . SER A 1 256 ? -3.409 -10.492 -10.638 1.00 96.75 256 SER A N 1
ATOM 2038 C CA . SER A 1 256 ? -3.626 -11.437 -11.743 1.00 96.75 256 SER A CA 1
ATOM 2039 C C . SER A 1 256 ? -4.240 -10.734 -12.969 1.00 96.75 256 SER A C 1
ATOM 2041 O O . SER A 1 256 ? -4.868 -9.682 -12.809 1.00 96.75 256 SER A O 1
ATOM 2043 N N . PRO A 1 257 ? -4.153 -11.321 -14.180 1.00 94.69 257 PRO A N 1
ATOM 2044 C CA . PRO A 1 257 ? -4.785 -10.763 -15.382 1.00 94.69 257 PRO A CA 1
ATOM 2045 C C . PRO A 1 257 ? -6.307 -10.566 -15.286 1.00 94.69 257 PRO A C 1
ATOM 2047 O O . PRO A 1 257 ? -6.880 -9.849 -16.097 1.00 94.69 257 PRO A O 1
ATOM 2050 N N . VAL A 1 258 ? -6.968 -11.191 -14.305 1.00 89.50 258 VAL A N 1
ATOM 2051 C CA . VAL A 1 258 ? -8.424 -11.114 -14.089 1.00 89.50 258 VAL A CA 1
ATOM 2052 C C . VAL A 1 258 ? -8.808 -10.286 -12.857 1.00 89.50 258 VAL A C 1
ATOM 2054 O O . VAL A 1 258 ? -9.968 -10.281 -12.447 1.00 89.50 258 VAL A O 1
ATOM 2057 N N . SER A 1 259 ? -7.839 -9.612 -12.233 1.00 93.75 259 SER A N 1
ATOM 2058 C CA . SER A 1 259 ? -8.008 -8.956 -10.938 1.00 93.75 259 SER A CA 1
ATOM 2059 C C . SER A 1 259 ? -7.668 -7.477 -10.999 1.00 93.75 259 SER A C 1
ATOM 2061 O O . SER A 1 259 ? -6.508 -7.119 -11.139 1.00 93.75 259 SER A O 1
ATOM 2063 N N . GLU A 1 260 ? -8.638 -6.613 -10.739 1.00 94.81 260 GLU A N 1
ATOM 2064 C CA . GLU A 1 260 ? -8.328 -5.286 -10.207 1.00 94.81 260 GLU A CA 1
ATOM 2065 C C . GL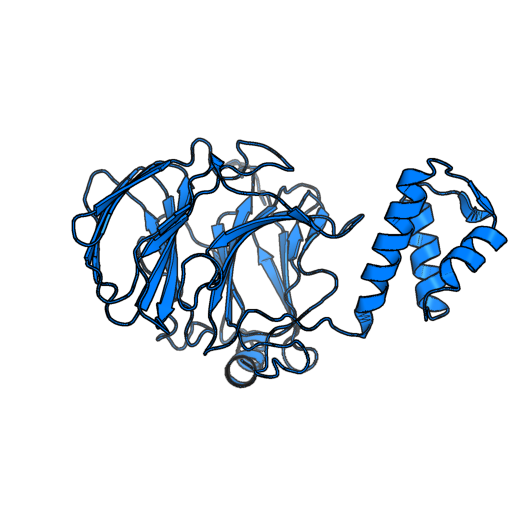U A 1 260 ? -7.960 -5.424 -8.728 1.00 94.81 260 GLU A C 1
ATOM 2067 O O . GLU A 1 260 ? -8.757 -5.941 -7.933 1.00 94.81 260 GLU A O 1
ATOM 2072 N N . LEU A 1 261 ? -6.753 -4.986 -8.370 1.00 97.69 261 LEU A N 1
ATOM 2073 C CA . LEU A 1 261 ? -6.225 -5.052 -7.012 1.00 97.69 261 LEU A CA 1
ATOM 2074 C C . LEU A 1 261 ? -6.173 -3.646 -6.419 1.00 97.69 261 LEU A C 1
ATOM 2076 O O . LEU A 1 261 ? -5.637 -2.726 -7.025 1.00 97.69 261 LEU A O 1
ATOM 2080 N N . LEU A 1 262 ? -6.671 -3.496 -5.199 1.00 98.38 262 LEU A N 1
ATOM 2081 C CA . LEU A 1 262 ? -6.410 -2.331 -4.368 1.00 98.38 262 LEU A CA 1
ATOM 2082 C C . LEU A 1 262 ? -5.877 -2.817 -3.033 1.00 98.38 262 LEU A C 1
ATOM 2084 O O . LEU A 1 262 ? -6.466 -3.710 -2.431 1.00 98.38 262 LEU A O 1
ATOM 2088 N N . TYR A 1 263 ? -4.787 -2.244 -2.549 1.00 98.62 263 TYR A N 1
ATOM 2089 C CA . TYR A 1 263 ? -4.301 -2.541 -1.210 1.00 98.62 263 TYR A CA 1
ATOM 2090 C C . TYR A 1 263 ? -4.194 -1.257 -0.396 1.00 98.62 263 TYR A C 1
ATOM 2092 O O . TYR A 1 263 ? -3.604 -0.267 -0.828 1.00 98.62 263 TYR A O 1
ATOM 2100 N N . LEU A 1 264 ? -4.822 -1.279 0.778 1.00 98.88 264 LEU A N 1
ATOM 2101 C CA . LEU A 1 264 ? -4.618 -0.281 1.816 1.00 98.88 264 LEU A CA 1
ATOM 2102 C C . LEU A 1 264 ? -3.294 -0.596 2.499 1.00 98.88 264 LEU A C 1
ATOM 2104 O O . LEU A 1 264 ? -3.072 -1.741 2.896 1.00 98.88 264 LEU A O 1
ATOM 2108 N N . TRP A 1 265 ? -2.449 0.406 2.666 1.00 98.88 265 TRP A N 1
ATOM 2109 C CA . TRP A 1 265 ? -1.146 0.262 3.280 1.00 98.88 265 TRP A CA 1
ATOM 2110 C C . TRP A 1 265 ? -0.946 1.261 4.409 1.00 98.88 265 TRP A C 1
ATOM 2112 O O . TRP A 1 265 ? -1.500 2.362 4.410 1.00 98.88 265 TRP A O 1
ATOM 2122 N N . GLY A 1 266 ? -0.170 0.840 5.398 1.00 98.62 266 GLY A N 1
ATOM 2123 C CA . GLY A 1 266 ? 0.223 1.665 6.526 1.00 98.62 266 GLY A CA 1
ATOM 2124 C C . GLY A 1 266 ? 1.652 1.345 6.913 1.00 98.62 266 GLY A C 1
ATOM 2125 O O . GLY A 1 266 ? 2.026 0.172 6.910 1.00 98.62 266 GLY A O 1
ATOM 2126 N N . LEU A 1 267 ? 2.416 2.380 7.238 1.00 98.00 267 LEU A N 1
ATOM 2127 C CA . LEU A 1 267 ? 3.791 2.295 7.697 1.00 98.00 267 LEU A CA 1
ATOM 2128 C C . LEU A 1 267 ? 3.952 2.991 9.043 1.00 98.00 267 LEU A C 1
ATOM 2130 O O . LEU A 1 267 ? 3.260 3.970 9.321 1.00 98.00 267 LEU A O 1
ATOM 2134 N N . ALA A 1 268 ? 4.884 2.508 9.856 1.00 96.31 268 ALA A N 1
ATOM 2135 C CA . ALA A 1 268 ? 5.344 3.196 11.059 1.00 96.31 268 ALA A CA 1
ATOM 2136 C C . ALA A 1 268 ? 6.835 2.939 11.278 1.00 96.31 268 ALA A C 1
ATOM 2138 O O . ALA A 1 268 ? 7.319 1.839 11.008 1.00 96.31 268 ALA A O 1
ATOM 2139 N N . GLY A 1 269 ? 7.535 3.945 11.795 1.00 91.56 269 GLY A N 1
ATOM 2140 C CA . GLY A 1 269 ? 8.968 3.925 12.070 1.00 91.56 269 GLY A CA 1
ATOM 2141 C C . GLY A 1 269 ? 9.297 4.489 13.452 1.00 91.56 269 GLY A C 1
ATOM 2142 O O . GLY A 1 269 ? 8.432 4.611 14.325 1.00 91.56 269 GLY A O 1
ATOM 2143 N N . LYS A 1 270 ? 10.577 4.803 13.684 1.00 78.06 270 LYS A N 1
ATOM 2144 C CA . LYS A 1 270 ? 11.082 5.266 14.992 1.00 78.06 270 LYS A CA 1
ATOM 2145 C C . LYS A 1 270 ? 11.432 6.756 15.092 1.00 78.06 270 LYS A C 1
ATOM 2147 O O . LYS A 1 270 ? 11.827 7.171 16.178 1.00 78.06 270 LYS A O 1
ATOM 2152 N N . GLY A 1 271 ? 11.281 7.572 14.048 1.00 69.56 271 GLY A N 1
ATOM 2153 C CA . GLY A 1 271 ? 11.587 9.003 14.200 1.00 69.56 271 GLY A CA 1
ATOM 2154 C C . GLY A 1 271 ? 11.622 9.839 12.932 1.00 69.56 271 GLY A C 1
ATOM 2155 O O . GLY A 1 271 ? 11.170 10.982 12.960 1.00 69.56 271 GLY A O 1
ATOM 2156 N N . GLU A 1 272 ? 12.141 9.278 11.845 1.00 72.44 272 GLU A N 1
ATOM 2157 C CA . GLU A 1 272 ? 12.371 10.018 10.604 1.00 72.44 272 GLU A CA 1
ATOM 2158 C C . GLU A 1 272 ? 11.208 9.884 9.617 1.00 72.44 272 GLU A C 1
ATOM 2160 O O . GLU A 1 272 ? 10.366 8.991 9.727 1.00 72.44 272 GLU A O 1
ATOM 2165 N N . GLU A 1 273 ? 11.163 10.778 8.629 1.00 87.12 273 GLU A N 1
ATOM 2166 C CA . GLU A 1 273 ? 10.212 10.669 7.524 1.00 87.12 273 GLU A CA 1
ATOM 2167 C C . GLU A 1 273 ? 10.441 9.386 6.709 1.00 87.12 273 GLU A C 1
ATOM 2169 O O . GLU A 1 273 ? 11.554 8.859 6.629 1.00 87.12 273 GLU A O 1
ATOM 2174 N N . LEU A 1 274 ? 9.387 8.901 6.045 1.00 93.19 274 LEU A N 1
ATOM 2175 C CA . LEU A 1 274 ? 9.505 7.769 5.132 1.00 93.19 274 LEU A CA 1
ATOM 2176 C C . LEU A 1 274 ? 10.447 8.112 3.969 1.00 93.19 274 LEU A C 1
ATOM 2178 O O . LEU A 1 274 ? 10.140 8.950 3.120 1.00 93.19 274 LEU A O 1
ATOM 2182 N N . ALA A 1 275 ? 11.559 7.390 3.909 1.00 93.31 275 ALA A N 1
ATOM 2183 C CA . ALA A 1 275 ? 12.498 7.363 2.801 1.00 93.31 275 ALA A CA 1
ATOM 2184 C C . ALA A 1 275 ? 12.661 5.918 2.312 1.00 93.31 275 ALA A C 1
ATOM 2186 O O . ALA A 1 275 ? 12.883 4.998 3.107 1.00 93.31 275 ALA A O 1
ATOM 2187 N N . MET A 1 276 ? 12.510 5.729 1.002 1.00 93.81 276 MET A N 1
ATOM 2188 C CA . MET A 1 276 ? 12.554 4.431 0.335 1.00 93.81 276 MET A CA 1
ATOM 2189 C C . MET A 1 276 ? 13.772 4.395 -0.575 1.00 93.81 276 MET A C 1
ATOM 2191 O O . MET A 1 276 ? 13.855 5.166 -1.534 1.00 93.81 276 MET A O 1
ATOM 2195 N N . ARG A 1 277 ? 14.700 3.485 -0.292 1.00 94.56 277 ARG A N 1
ATOM 2196 C CA . ARG A 1 277 ? 15.898 3.311 -1.103 1.00 94.56 277 ARG A CA 1
ATOM 2197 C C . ARG A 1 277 ? 15.598 2.363 -2.249 1.00 94.56 277 ARG A C 1
ATOM 2199 O O . ARG A 1 277 ? 15.237 1.208 -2.018 1.00 94.56 277 ARG A O 1
ATOM 2206 N N . ASP A 1 278 ? 15.793 2.831 -3.475 1.00 95.25 278 ASP A N 1
ATOM 2207 C CA . ASP A 1 278 ? 15.703 1.967 -4.647 1.00 95.25 278 ASP A CA 1
ATOM 2208 C C . ASP A 1 278 ? 16.798 0.893 -4.629 1.00 95.25 278 ASP A C 1
ATOM 2210 O O . ASP A 1 278 ? 17.924 1.104 -4.163 1.00 95.25 278 ASP A O 1
ATOM 2214 N N . ILE A 1 279 ? 16.471 -0.265 -5.190 1.00 95.31 279 ILE A N 1
ATOM 2215 C CA . ILE A 1 279 ? 17.431 -1.334 -5.441 1.00 95.31 279 ILE A CA 1
ATOM 2216 C C . ILE A 1 279 ? 18.182 -1.013 -6.743 1.00 95.31 279 ILE A C 1
ATOM 2218 O O . ILE A 1 279 ? 17.535 -0.977 -7.797 1.00 95.31 279 ILE A O 1
ATOM 2222 N N . PRO A 1 280 ? 19.510 -0.762 -6.697 1.00 93.81 280 PRO A N 1
ATOM 2223 C CA . PRO A 1 280 ? 20.287 -0.259 -7.836 1.00 93.81 280 PRO A CA 1
ATOM 2224 C C . PRO A 1 280 ? 20.089 -1.047 -9.133 1.00 93.81 280 PRO A C 1
ATOM 2226 O O . PRO A 1 280 ? 19.971 -0.460 -10.207 1.00 93.81 280 PRO A O 1
ATOM 2229 N N . GLU A 1 281 ? 19.969 -2.368 -9.023 1.00 93.88 281 GLU A N 1
ATOM 2230 C CA . GLU A 1 281 ? 19.767 -3.301 -10.127 1.00 93.88 281 GLU A CA 1
ATOM 2231 C C . GLU A 1 281 ? 18.520 -2.968 -10.964 1.00 93.88 281 GLU A C 1
ATOM 2233 O O . GLU A 1 281 ? 18.509 -3.212 -12.169 1.00 93.88 281 GLU A O 1
ATOM 2238 N N . PHE A 1 282 ? 17.492 -2.358 -10.364 1.00 95.12 282 PHE A N 1
ATOM 2239 C CA . PHE A 1 282 ? 16.203 -2.066 -11.002 1.00 95.12 282 PHE A CA 1
ATOM 2240 C C . PHE A 1 282 ? 15.976 -0.575 -11.294 1.00 95.12 282 PHE A C 1
ATOM 2242 O O . PHE A 1 282 ? 14.962 -0.226 -11.898 1.00 95.12 282 PHE A O 1
ATOM 2249 N N . VAL A 1 283 ? 16.902 0.314 -10.912 1.00 95.25 283 VAL A N 1
ATOM 2250 C CA . VAL A 1 283 ? 16.747 1.777 -11.077 1.00 95.25 283 VAL A CA 1
ATOM 2251 C C . VAL A 1 283 ? 16.580 2.186 -12.543 1.00 95.25 283 VAL A C 1
ATOM 2253 O O . VAL A 1 283 ? 15.847 3.130 -12.832 1.00 95.25 283 VAL A O 1
ATOM 2256 N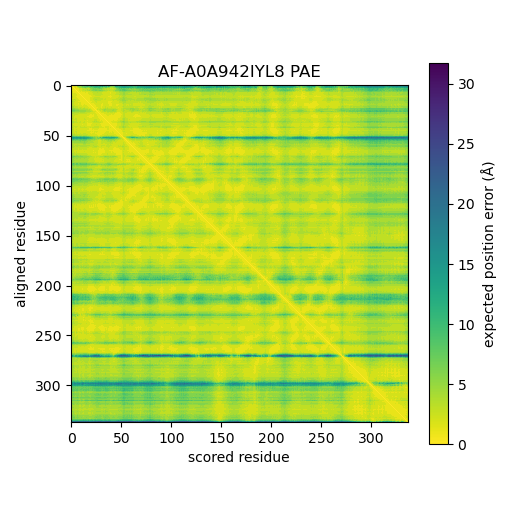 N . HIS A 1 284 ? 17.183 1.441 -13.474 1.00 95.94 284 HIS A N 1
ATOM 2257 C CA . HIS A 1 284 ? 17.090 1.682 -14.919 1.00 95.94 284 HIS A CA 1
ATOM 2258 C C . HIS A 1 284 ? 15.642 1.735 -15.445 1.00 95.94 284 HIS A C 1
ATOM 2260 O O . HIS A 1 284 ? 15.370 2.422 -16.426 1.00 95.94 284 HIS A O 1
ATOM 2266 N N . LEU A 1 285 ? 14.691 1.081 -14.768 1.00 96.94 285 LEU A N 1
ATOM 2267 C CA . LEU A 1 285 ? 13.271 1.151 -15.117 1.00 96.94 285 LEU A CA 1
ATOM 2268 C C . LEU A 1 285 ? 12.700 2.574 -14.997 1.00 96.94 285 LEU A C 1
ATOM 2270 O O . LEU A 1 285 ? 11.812 2.920 -15.767 1.00 96.94 285 LEU A O 1
ATOM 2274 N N . LYS A 1 286 ? 13.224 3.427 -14.103 1.00 95.75 286 LYS A N 1
ATOM 2275 C CA . LYS A 1 286 ? 12.810 4.842 -14.018 1.00 95.75 286 LYS A CA 1
ATOM 2276 C C . LYS A 1 286 ? 13.214 5.618 -15.270 1.00 95.75 286 LYS A C 1
ATOM 2278 O O . LYS A 1 286 ? 12.427 6.393 -15.796 1.00 95.75 286 LYS A O 1
ATOM 2283 N N . SER A 1 287 ? 14.405 5.348 -15.797 1.00 96.75 287 SER A N 1
ATOM 2284 C CA . SER A 1 287 ? 14.851 5.905 -17.076 1.00 96.75 287 SER A CA 1
ATOM 2285 C C . SER A 1 287 ? 14.010 5.383 -18.248 1.00 96.75 287 SER A C 1
ATOM 2287 O O . SER A 1 287 ? 13.708 6.132 -19.172 1.00 96.75 287 SER A O 1
ATOM 2289 N N . PHE A 1 288 ? 13.560 4.121 -18.202 1.00 97.38 288 PHE A N 1
ATOM 2290 C CA . PHE A 1 288 ? 12.615 3.605 -19.202 1.00 97.38 288 PHE A CA 1
ATOM 2291 C C . PHE A 1 288 ? 11.269 4.334 -19.137 1.00 97.38 288 PHE A C 1
ATOM 2293 O O . PHE A 1 288 ? 10.691 4.622 -20.180 1.00 97.38 288 PHE A O 1
ATOM 2300 N N . GLU A 1 289 ? 10.772 4.668 -17.940 1.00 95.94 289 GLU A N 1
ATOM 2301 C CA . GLU A 1 289 ? 9.541 5.457 -17.781 1.00 95.94 289 GLU A CA 1
ATOM 2302 C C . GLU A 1 289 ? 9.644 6.836 -18.448 1.00 95.94 289 GLU A C 1
ATOM 2304 O O . GLU A 1 289 ? 8.692 7.256 -19.108 1.00 95.94 289 GLU A O 1
ATOM 2309 N N . GLU A 1 290 ? 10.785 7.519 -18.310 1.00 95.38 290 GLU A N 1
ATOM 2310 C CA . GLU A 1 290 ? 11.049 8.805 -18.973 1.00 95.38 290 GLU A CA 1
ATOM 2311 C C . GLU A 1 290 ? 11.017 8.662 -20.497 1.00 95.38 290 GLU A C 1
ATOM 2313 O O . GLU A 1 290 ? 10.290 9.392 -21.170 1.00 95.38 290 GLU A O 1
ATOM 2318 N N . ILE A 1 291 ? 11.713 7.654 -21.029 1.00 95.69 291 ILE A N 1
ATOM 2319 C CA . ILE A 1 291 ? 11.718 7.336 -22.461 1.00 95.69 291 ILE A CA 1
ATOM 2320 C C . ILE A 1 291 ? 10.304 7.026 -22.972 1.00 95.69 291 ILE A C 1
ATOM 2322 O O . ILE A 1 291 ? 9.883 7.553 -24.004 1.00 95.69 291 ILE A O 1
ATOM 2326 N N . PHE A 1 292 ? 9.547 6.190 -22.254 1.00 95.56 292 PHE A N 1
ATOM 2327 C CA . PHE A 1 292 ? 8.173 5.850 -22.628 1.00 95.56 292 PHE A CA 1
ATOM 2328 C C . PHE A 1 292 ? 7.288 7.088 -22.684 1.00 95.56 292 PHE A C 1
ATOM 2330 O O . PHE A 1 292 ? 6.505 7.224 -23.621 1.00 95.56 292 PHE A O 1
ATOM 2337 N N . LYS A 1 293 ? 7.437 7.998 -21.718 1.00 93.25 293 LYS A N 1
ATOM 2338 C CA . LYS A 1 293 ? 6.673 9.241 -21.670 1.00 93.25 293 LYS A CA 1
ATOM 2339 C C . LYS A 1 293 ? 6.983 10.139 -22.870 1.00 93.25 293 LYS A C 1
ATOM 2341 O O . LYS A 1 293 ? 6.053 10.604 -23.521 1.00 93.25 293 LYS A O 1
ATOM 2346 N N . THR A 1 294 ? 8.259 10.334 -23.203 1.00 92.12 294 THR A N 1
ATOM 2347 C CA . THR A 1 294 ? 8.659 11.138 -24.370 1.00 92.12 294 THR A CA 1
ATOM 2348 C C . THR A 1 294 ? 8.098 10.569 -25.677 1.00 92.12 294 THR A C 1
ATOM 2350 O O . THR A 1 294 ? 7.587 11.315 -26.509 1.00 92.12 294 THR A O 1
ATOM 2353 N N . LEU A 1 295 ? 8.128 9.246 -25.854 1.00 92.50 295 LEU A N 1
ATOM 2354 C CA . LEU A 1 295 ? 7.567 8.607 -27.049 1.00 92.50 295 LEU A CA 1
ATOM 2355 C C . LEU A 1 295 ? 6.036 8.706 -27.126 1.00 92.50 295 LEU A C 1
ATOM 2357 O O . LEU A 1 295 ? 5.474 8.902 -28.205 1.00 92.50 295 LEU A O 1
ATOM 2361 N N . GLU A 1 296 ? 5.351 8.579 -25.987 1.00 90.12 296 GLU A N 1
ATOM 2362 C CA . GLU A 1 296 ? 3.895 8.737 -25.903 1.00 90.12 296 GLU A CA 1
ATOM 2363 C C . GLU A 1 296 ? 3.455 10.165 -26.296 1.00 90.12 296 GLU A C 1
ATOM 2365 O O . GLU A 1 296 ? 2.362 10.339 -26.844 1.00 90.12 296 GLU A O 1
ATOM 2370 N N . GLU A 1 297 ? 4.320 11.167 -26.100 1.00 88.88 297 GLU A N 1
ATOM 2371 C CA . GLU A 1 297 ? 4.109 12.557 -26.524 1.00 88.88 297 GLU A CA 1
ATOM 2372 C C . GLU A 1 297 ? 4.341 12.777 -28.040 1.00 88.88 297 GLU A C 1
ATOM 2374 O O . GLU A 1 297 ? 3.544 13.481 -28.664 1.00 88.88 297 GLU A O 1
ATOM 2379 N N . ASP A 1 298 ? 5.351 12.145 -28.662 1.00 82.69 298 ASP A N 1
ATOM 2380 C CA . ASP A 1 298 ? 5.661 12.284 -30.111 1.00 82.69 298 ASP A CA 1
ATOM 2381 C C . ASP A 1 298 ? 4.650 11.550 -31.021 1.00 82.69 298 ASP A C 1
ATOM 2383 O O . ASP A 1 298 ? 4.509 11.864 -32.202 1.00 82.69 298 ASP A O 1
ATOM 2387 N N . ARG A 1 299 ? 3.899 10.572 -30.490 1.00 78.56 299 ARG A N 1
ATOM 2388 C CA . ARG A 1 299 ? 2.879 9.757 -31.203 1.00 78.56 299 ARG A CA 1
ATOM 2389 C C . ARG A 1 299 ? 3.375 8.968 -32.426 1.00 78.56 299 ARG A C 1
ATOM 2391 O O . ARG A 1 299 ? 2.577 8.261 -33.046 1.00 78.56 299 ARG A O 1
ATOM 2398 N N . LYS A 1 300 ? 4.660 9.035 -32.776 1.00 86.31 300 LYS A N 1
ATOM 2399 C CA . LYS A 1 300 ? 5.266 8.209 -33.826 1.00 86.31 300 LYS A CA 1
ATOM 2400 C C . LYS A 1 300 ? 5.527 6.806 -33.302 1.00 86.31 300 LYS A C 1
ATOM 2402 O O . LYS A 1 300 ? 6.036 6.625 -32.201 1.00 86.31 300 LYS A O 1
ATOM 2407 N N . LYS A 1 301 ? 5.161 5.804 -34.103 1.00 89.00 301 LYS A N 1
ATOM 2408 C CA . LYS A 1 301 ? 5.397 4.394 -33.769 1.00 89.00 301 LYS A CA 1
ATOM 2409 C C . LYS A 1 301 ? 6.681 3.834 -34.365 1.00 89.00 301 LYS A C 1
ATOM 2411 O O . LYS A 1 301 ? 7.253 2.953 -33.742 1.00 89.00 301 LYS A O 1
ATOM 2416 N N . ALA A 1 302 ? 7.139 4.360 -35.498 1.00 93.44 302 ALA A N 1
ATOM 2417 C CA . ALA A 1 302 ? 8.426 3.995 -36.078 1.00 93.44 302 ALA A CA 1
ATOM 2418 C C . ALA A 1 302 ? 9.562 4.756 -35.381 1.00 93.44 302 ALA A C 1
ATOM 2420 O O . ALA A 1 302 ? 9.500 5.982 -35.259 1.00 93.44 302 ALA A O 1
ATOM 2421 N N . ILE A 1 303 ? 10.584 4.027 -34.942 1.00 93.62 303 ILE A N 1
ATOM 2422 C CA . ILE A 1 303 ? 11.792 4.533 -34.294 1.00 93.62 303 ILE A CA 1
ATOM 2423 C C . ILE A 1 303 ? 12.985 3.943 -35.057 1.00 93.62 303 ILE A C 1
ATOM 2425 O O . ILE A 1 303 ? 13.320 2.782 -34.838 1.00 93.62 303 ILE A O 1
ATOM 2429 N N . PRO A 1 304 ? 13.650 4.700 -35.945 1.00 93.75 304 PRO A N 1
ATOM 2430 C CA . PRO A 1 304 ? 14.878 4.231 -36.584 1.00 93.75 304 PRO A CA 1
ATOM 2431 C C . PRO A 1 304 ? 15.907 3.773 -35.542 1.00 93.75 304 PRO A C 1
ATOM 2433 O O . PRO A 1 304 ? 16.030 4.405 -34.488 1.00 93.75 304 PRO A O 1
ATOM 2436 N N . LYS A 1 305 ? 16.710 2.739 -35.826 1.00 92.62 305 LYS A N 1
ATOM 2437 C CA . LYS A 1 305 ? 17.729 2.235 -34.889 1.00 92.62 305 LYS A CA 1
ATOM 2438 C C . LYS A 1 305 ? 18.642 3.330 -34.330 1.00 92.62 305 LYS A C 1
ATOM 2440 O O . LYS A 1 305 ? 18.903 3.359 -33.129 1.00 92.62 305 LYS A O 1
ATOM 2445 N N . ASN A 1 306 ? 19.055 4.275 -35.175 1.00 93.62 306 ASN A N 1
ATOM 2446 C CA . ASN A 1 306 ? 19.871 5.421 -34.764 1.00 93.62 306 ASN A CA 1
ATOM 2447 C C . ASN A 1 306 ? 19.149 6.341 -33.764 1.00 93.62 306 ASN A C 1
ATOM 2449 O O . ASN A 1 306 ? 19.792 6.958 -32.920 1.00 93.62 306 ASN A O 1
ATOM 2453 N N . ASP A 1 307 ? 17.827 6.466 -33.853 1.00 93.88 307 ASP A N 1
ATOM 2454 C CA . ASP A 1 307 ? 17.022 7.277 -32.933 1.00 93.88 307 ASP A CA 1
ATOM 2455 C C . ASP A 1 307 ? 16.892 6.554 -31.597 1.00 93.88 307 ASP A C 1
ATOM 2457 O O . ASP A 1 307 ? 17.113 7.161 -30.552 1.00 93.88 307 ASP A O 1
ATOM 2461 N N . PHE A 1 308 ? 16.639 5.243 -31.630 1.00 95.38 308 PHE A N 1
ATOM 2462 C CA . PHE A 1 308 ? 16.641 4.403 -30.435 1.00 95.38 308 PHE A CA 1
ATOM 2463 C C . PHE A 1 308 ? 17.984 4.473 -29.690 1.00 95.38 308 PHE A C 1
ATOM 2465 O O . PHE A 1 308 ? 18.009 4.654 -28.470 1.00 95.38 308 PHE A O 1
ATOM 2472 N N . ASP A 1 309 ? 19.103 4.364 -30.410 1.00 94.62 309 ASP A N 1
ATOM 2473 C CA . ASP A 1 309 ? 20.430 4.415 -29.801 1.00 94.62 309 ASP A CA 1
ATOM 2474 C C . ASP A 1 309 ? 20.699 5.805 -29.193 1.00 94.62 309 ASP A C 1
ATOM 2476 O O . ASP A 1 309 ? 21.111 5.877 -28.033 1.00 94.62 309 ASP A O 1
ATOM 2480 N N . ARG A 1 310 ? 20.341 6.894 -29.896 1.00 94.81 310 ARG A N 1
ATOM 2481 C CA . ARG A 1 310 ? 20.411 8.276 -29.377 1.00 94.81 310 ARG A CA 1
ATOM 2482 C C . ARG A 1 310 ? 19.553 8.498 -28.134 1.00 94.81 310 ARG A C 1
ATOM 2484 O O . ARG A 1 310 ? 19.981 9.174 -27.207 1.00 94.81 310 ARG A O 1
ATOM 2491 N N . MET A 1 311 ? 18.359 7.912 -28.072 1.00 94.50 311 MET A N 1
ATOM 2492 C CA . MET A 1 311 ? 17.500 7.991 -26.885 1.00 94.50 311 MET A CA 1
ATOM 2493 C C . MET A 1 311 ? 18.108 7.288 -25.665 1.00 94.50 311 MET A C 1
ATOM 2495 O O . MET A 1 311 ? 17.805 7.653 -24.530 1.00 94.50 311 MET A O 1
ATOM 2499 N N . CYS A 1 312 ? 18.958 6.284 -25.883 1.00 96.12 312 CYS A N 1
ATOM 2500 C CA . CYS A 1 312 ? 19.641 5.568 -24.811 1.00 96.12 312 CYS A CA 1
ATOM 2501 C C . CYS A 1 312 ? 20.910 6.281 -24.316 1.00 96.12 312 CYS A C 1
ATOM 2503 O O . CYS A 1 312 ? 21.331 6.010 -23.196 1.00 96.12 312 CYS A O 1
ATOM 2505 N N . GLU A 1 313 ? 21.538 7.146 -25.123 1.00 95.44 313 GLU A N 1
ATOM 2506 C CA . GLU A 1 313 ? 22.815 7.819 -24.807 1.00 95.44 313 GLU A CA 1
ATOM 2507 C C . GLU A 1 313 ? 22.834 8.609 -23.484 1.00 95.44 313 GLU A C 1
ATOM 2509 O O . GLU A 1 313 ? 23.852 8.539 -22.791 1.00 95.44 313 GLU A O 1
ATOM 2514 N N . PRO A 1 314 ? 21.759 9.315 -23.071 1.00 96.50 314 PRO A N 1
ATOM 2515 C CA . PRO A 1 314 ? 21.751 10.052 -21.805 1.00 96.50 314 PRO A CA 1
ATOM 2516 C C . PRO A 1 314 ? 21.807 9.164 -20.555 1.00 96.50 314 PRO A C 1
ATOM 2518 O O . PRO A 1 314 ? 22.023 9.671 -19.454 1.00 96.50 314 PRO A O 1
ATOM 2521 N N . TYR A 1 315 ? 21.593 7.853 -20.700 1.00 96.12 315 TYR A N 1
ATOM 2522 C CA . TYR A 1 315 ? 21.452 6.920 -19.591 1.00 96.12 315 TYR A CA 1
ATOM 2523 C C . TYR A 1 315 ? 22.596 5.898 -19.570 1.00 96.12 315 TYR A C 1
ATOM 2525 O O . TYR A 1 315 ? 23.020 5.406 -20.619 1.00 96.12 315 TYR A O 1
ATOM 2533 N N . PRO A 1 316 ? 23.079 5.489 -18.384 1.00 94.75 316 PRO A N 1
ATOM 2534 C CA . PRO A 1 316 ? 24.173 4.528 -18.253 1.00 94.75 316 PRO A CA 1
ATOM 2535 C C . PRO A 1 316 ? 23.699 3.074 -18.454 1.00 94.75 316 PRO A C 1
ATOM 2537 O O . PRO A 1 316 ? 23.968 2.207 -17.624 1.00 94.75 316 PRO A O 1
ATOM 2540 N N . PHE A 1 317 ? 22.954 2.791 -19.528 1.00 97.06 317 PHE A N 1
ATOM 2541 C CA . PHE A 1 317 ? 22.402 1.458 -19.775 1.00 97.06 317 PHE A CA 1
ATOM 2542 C C . PHE A 1 317 ? 23.469 0.446 -20.192 1.00 97.06 317 PHE A C 1
ATOM 2544 O O . PHE A 1 317 ? 24.261 0.688 -21.108 1.00 97.06 317 PHE A O 1
ATOM 2551 N N . THR A 1 318 ? 23.415 -0.744 -19.595 1.00 96.50 318 THR A N 1
ATOM 2552 C CA . THR A 1 318 ? 24.145 -1.916 -20.096 1.00 96.50 318 THR A CA 1
ATOM 2553 C C . THR A 1 318 ? 23.560 -2.392 -21.431 1.00 96.50 318 THR A C 1
ATOM 2555 O O . THR A 1 318 ? 22.423 -2.068 -21.783 1.00 96.50 318 THR A O 1
ATOM 2558 N N . GLY A 1 319 ? 24.306 -3.212 -22.181 1.00 96.62 319 GLY A N 1
ATOM 2559 C CA . GLY A 1 319 ? 23.786 -3.825 -23.411 1.00 96.62 319 GLY A CA 1
ATOM 2560 C C . GLY A 1 319 ? 22.509 -4.645 -23.175 1.00 96.62 319 GLY A C 1
ATOM 2561 O O . GLY A 1 319 ? 21.565 -4.557 -23.956 1.00 96.62 319 GLY A O 1
ATOM 2562 N N . GLU A 1 320 ? 22.434 -5.369 -22.056 1.00 96.50 320 GLU A N 1
ATOM 2563 C CA . GLU A 1 320 ? 21.244 -6.134 -21.659 1.00 96.50 320 GLU A CA 1
ATOM 2564 C C . GLU A 1 320 ? 20.044 -5.230 -21.364 1.00 96.50 320 GLU A C 1
ATOM 2566 O O . GLU A 1 320 ? 18.936 -5.521 -21.806 1.00 96.50 320 GLU A O 1
ATOM 2571 N N . GLN A 1 321 ? 20.258 -4.102 -20.679 1.00 97.50 321 GLN A N 1
ATOM 2572 C CA . GLN A 1 321 ? 19.199 -3.128 -20.410 1.00 97.50 321 GLN A CA 1
ATOM 2573 C C . GLN A 1 321 ? 18.693 -2.479 -21.703 1.00 97.50 321 GLN A C 1
ATOM 2575 O O . GLN A 1 321 ? 17.485 -2.336 -21.873 1.00 97.50 321 GLN A O 1
ATOM 2580 N N . LYS A 1 322 ? 19.576 -2.155 -22.657 1.00 97.56 322 LYS A N 1
ATOM 2581 C CA . LYS A 1 322 ? 19.155 -1.664 -23.982 1.00 97.56 322 LYS A CA 1
ATOM 2582 C C . LYS A 1 322 ? 18.326 -2.709 -24.732 1.00 97.56 322 LYS A C 1
ATOM 2584 O O . LYS A 1 322 ? 17.278 -2.375 -25.275 1.00 97.56 322 LYS A O 1
ATOM 2589 N N . ASN A 1 323 ? 18.743 -3.976 -24.715 1.00 96.88 323 ASN A N 1
ATOM 2590 C CA . ASN A 1 323 ? 17.983 -5.068 -25.333 1.00 96.88 323 ASN A CA 1
ATOM 2591 C C . ASN A 1 323 ? 16.615 -5.268 -24.668 1.00 96.88 323 ASN A C 1
ATOM 2593 O O . ASN A 1 323 ? 15.618 -5.496 -25.354 1.00 96.88 323 ASN A O 1
ATOM 2597 N N . LEU A 1 324 ? 16.552 -5.141 -23.341 1.00 96.88 324 LEU A N 1
ATOM 2598 C CA . LEU A 1 324 ? 15.300 -5.189 -22.599 1.00 96.88 324 LEU A CA 1
ATOM 2599 C C . LEU A 1 324 ? 14.382 -4.027 -22.998 1.00 96.88 324 LEU A C 1
ATOM 2601 O O . LEU A 1 324 ? 13.234 -4.273 -23.353 1.00 96.88 324 LEU A O 1
ATOM 2605 N N . LEU A 1 325 ? 14.883 -2.787 -23.015 1.00 97.50 325 LEU A N 1
ATOM 2606 C CA . LEU A 1 325 ? 14.117 -1.619 -23.459 1.00 97.50 325 LEU A CA 1
ATOM 2607 C C . LEU A 1 325 ? 13.586 -1.801 -24.886 1.00 97.50 325 LEU A C 1
ATOM 2609 O O . LEU A 1 325 ? 12.412 -1.540 -25.133 1.00 97.50 325 LEU A O 1
ATOM 2613 N N . PHE A 1 326 ? 14.425 -2.290 -25.802 1.00 96.94 326 PHE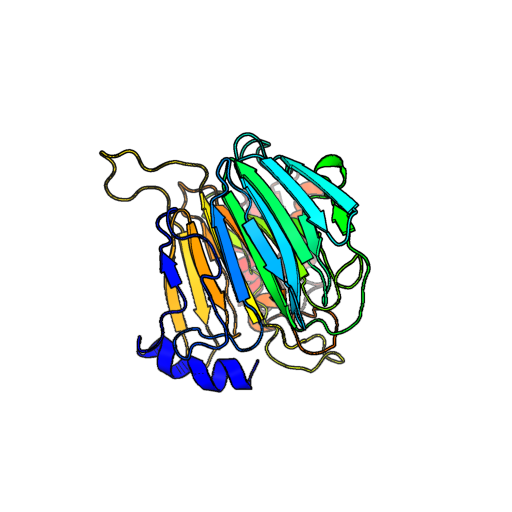 A N 1
ATOM 2614 C CA . PHE A 1 326 ? 14.034 -2.602 -27.176 1.00 96.94 326 PHE A CA 1
ATOM 2615 C C . PHE A 1 326 ? 12.848 -3.577 -27.210 1.00 96.94 326 PHE A C 1
ATOM 2617 O O . PHE A 1 326 ? 11.837 -3.298 -27.855 1.00 96.94 326 PHE A O 1
ATOM 2624 N N . ALA A 1 327 ? 12.925 -4.685 -26.465 1.00 96.62 327 ALA A N 1
ATOM 2625 C CA . ALA A 1 327 ? 11.832 -5.651 -26.372 1.00 96.62 327 ALA A CA 1
ATOM 2626 C C . ALA A 1 327 ? 10.554 -5.022 -25.786 1.00 96.62 327 ALA A C 1
ATOM 2628 O O . ALA A 1 327 ? 9.471 -5.193 -26.342 1.00 96.62 327 ALA A O 1
ATOM 2629 N N . MET A 1 328 ? 10.672 -4.237 -24.710 1.00 96.50 328 MET A N 1
ATOM 2630 C CA . MET A 1 328 ? 9.532 -3.559 -24.081 1.00 96.50 328 MET A CA 1
ATOM 2631 C C . MET A 1 328 ? 8.854 -2.551 -25.020 1.00 96.50 328 MET A C 1
ATOM 2633 O O . MET A 1 328 ? 7.627 -2.457 -25.048 1.00 96.50 328 MET A O 1
ATOM 2637 N N . LEU A 1 329 ? 9.630 -1.797 -25.801 1.00 96.19 329 LEU A N 1
ATOM 2638 C CA . LEU A 1 329 ? 9.093 -0.862 -26.788 1.00 96.19 329 LEU A CA 1
ATOM 2639 C C . LEU A 1 329 ? 8.341 -1.598 -27.901 1.00 96.19 329 LEU A C 1
ATOM 2641 O O . LEU A 1 329 ? 7.237 -1.182 -28.257 1.00 96.19 329 LEU A O 1
ATOM 2645 N N . ARG A 1 330 ? 8.867 -2.728 -28.387 1.00 94.88 330 ARG A N 1
ATOM 2646 C CA . ARG A 1 330 ? 8.154 -3.562 -29.364 1.00 94.88 330 ARG A CA 1
ATOM 2647 C C . ARG A 1 330 ? 6.831 -4.097 -28.819 1.00 94.88 330 ARG A C 1
ATOM 2649 O O . ARG A 1 330 ? 5.815 -3.978 -29.495 1.00 94.88 330 ARG A O 1
ATOM 2656 N N . GLU A 1 331 ? 6.800 -4.568 -27.572 1.00 94.88 331 GLU A N 1
ATOM 2657 C CA . GLU A 1 331 ? 5.553 -4.981 -26.902 1.00 94.88 331 GLU A CA 1
ATOM 2658 C C . GLU A 1 331 ? 4.569 -3.813 -26.698 1.00 94.88 331 GLU A C 1
ATOM 2660 O O . GLU A 1 331 ? 3.352 -3.986 -26.755 1.00 94.88 331 GLU A O 1
ATOM 2665 N N . LYS A 1 332 ? 5.071 -2.583 -26.521 1.00 92.81 332 LYS A N 1
ATOM 2666 C CA . LYS A 1 332 ? 4.260 -1.346 -26.521 1.00 92.81 332 LYS A CA 1
ATOM 2667 C C . LYS A 1 332 ? 3.838 -0.896 -27.936 1.00 92.81 332 LYS A C 1
ATOM 2669 O O . LYS A 1 332 ? 3.214 0.166 -28.089 1.00 92.81 332 LYS A O 1
ATOM 2674 N N . GLY A 1 333 ? 4.150 -1.684 -28.964 1.00 93.75 333 GLY A N 1
ATOM 2675 C CA . GLY A 1 333 ? 3.760 -1.467 -30.355 1.00 93.75 333 GLY A CA 1
ATOM 2676 C C . GLY A 1 333 ? 4.591 -0.417 -31.089 1.00 93.75 333 GLY A C 1
ATOM 2677 O O . GLY A 1 333 ? 4.063 0.218 -31.999 1.00 93.75 333 GLY A O 1
ATOM 2678 N N . TYR A 1 334 ? 5.829 -0.165 -30.660 1.00 94.94 334 TYR A N 1
ATOM 2679 C CA . TYR A 1 334 ? 6.793 0.610 -31.444 1.00 94.94 334 TYR A CA 1
ATOM 2680 C C . TYR A 1 334 ? 7.523 -0.308 -32.428 1.00 94.94 334 TYR A C 1
ATOM 2682 O O . TYR A 1 334 ? 7.873 -1.439 -32.088 1.00 94.94 334 TYR A O 1
ATOM 2690 N N . ASP A 1 335 ? 7.748 0.193 -33.635 1.00 93.81 335 ASP A N 1
ATOM 2691 C CA . ASP A 1 335 ? 8.516 -0.479 -34.673 1.00 93.81 335 ASP A CA 1
ATOM 2692 C C . ASP A 1 335 ? 9.933 0.086 -34.676 1.00 93.81 335 ASP A C 1
ATOM 2694 O O . ASP A 1 335 ? 10.101 1.304 -34.752 1.00 93.81 335 ASP A O 1
ATOM 2698 N N . ILE A 1 336 ? 10.935 -0.774 -34.504 1.00 90.69 336 ILE A N 1
ATOM 2699 C CA . ILE A 1 336 ? 12.334 -0.357 -34.386 1.00 90.69 336 ILE A CA 1
ATOM 2700 C C . ILE A 1 336 ? 13.126 -1.073 -35.476 1.00 90.69 336 ILE A C 1
ATOM 2702 O O . ILE A 1 336 ? 13.432 -2.259 -35.322 1.00 90.69 336 ILE A O 1
ATOM 2706 N N . ASP A 1 337 ? 13.414 -0.331 -36.547 1.00 79.12 337 ASP A N 1
ATOM 2707 C CA . ASP A 1 337 ? 14.110 -0.781 -37.764 1.00 79.12 337 ASP A CA 1
ATOM 2708 C C . ASP A 1 337 ? 15.627 -0.630 -37.667 1.00 79.12 337 ASP A C 1
ATOM 2710 O O . ASP A 1 337 ? 16.079 0.506 -37.373 1.00 79.12 337 ASP A O 1
#

Nearest PDB structures (foldseek):
  2qjv-assembly1_A  TM=9.080E-01  e=3.108E-21  Salmonella enterica subsp. enterica serovar Typhimurium str. LT2
  6l9i-assembly1_D  TM=6.126E-01  e=1.020E-07  Companilactobacillus farciminis
  9gof-assembly1_C  TM=5.426E-01  e=1.066E-08  Synechocystis
  2uy8-assembly1_A  TM=5.975E-01  e=5.564E-08  Bacillus subtilis
  7u1h-assembly1_B  TM=4.139E-01  e=1.585E-07  Lens culinaris

Radius of gyration: 21.1 Å; Cα contacts (8 Å, |Δi|>4): 845; chains: 1; bounding box: 50×40×63 Å

Foldseek 3Di:
DLVLCVLCQQCCQVVVAPLKDDDPLPDFDWDQDLVDPSRSHNFKTKGKHQADQDKDKDALAQKKKKKKFQAWKKWKAKPNDIDIAGDHPGFCVVHPQAGQIKMKIHWHRIMIIMHTHHMIMMMMGGAPDTWDIDIGGRVNWHWDWDADDQAIKIKTWYDFCVHTGRFKTKTKIKHAAFHKYCPPPWKQCDCPVVQQHHHKKKKKFKAWPWDADPPHDPTWWKKKWADAPPRHTDIDIDDHGMMGTHSIDTIMITGHNVTTMMIIMMMGHDHDGHGIGGDPVRVVSVLLRVVVVVCVVVVAQEAEQVNLVVSCVVDPDDPVRSVVSVVVSVVVRHHYD

Solvent-accessible surface area (backbone atoms only — not comparable to full-atom values): 17517 Å² total; per-residue (Å²): 53,56,66,47,29,68,70,35,29,57,36,41,58,71,66,74,29,64,47,68,44,83,50,86,86,72,82,61,44,79,69,44,45,27,89,40,88,65,34,56,41,78,58,46,25,36,26,31,42,66,40,39,90,58,76,48,75,48,72,39,45,70,20,24,35,39,40,33,54,50,26,36,37,42,40,38,34,47,79,86,44,79,48,74,54,65,16,74,80,30,80,60,62,69,44,85,88,51,67,56,54,38,35,41,41,39,33,46,75,30,50,38,42,35,35,33,39,37,38,32,37,33,40,37,32,64,43,75,51,92,49,70,70,44,74,45,54,37,89,74,57,55,69,45,79,42,69,46,81,63,28,29,32,35,34,32,66,65,44,28,54,90,78,50,41,53,42,47,36,33,32,36,37,42,28,48,51,52,13,30,41,57,52,64,43,36,33,24,29,40,84,39,63,95,78,37,17,14,31,43,38,37,37,40,41,30,41,47,68,66,75,60,52,96,86,51,91,78,51,47,41,30,41,40,36,41,30,58,90,78,64,23,79,48,77,41,87,35,37,64,44,21,34,37,51,38,32,43,41,32,60,33,34,33,22,30,79,84,13,45,30,36,32,41,38,39,31,32,51,86,81,73,72,95,30,67,29,68,40,73,93,38,50,63,54,58,58,48,39,53,53,52,50,56,45,67,70,69,70,62,44,74,37,50,48,72,53,53,54,57,70,45,65,89,48,96,65,50,74,68,54,50,53,49,51,53,51,52,41,42,75,72,63,34,46,76,91

Secondary structure (DSSP, 8-state):
-HHHHHHHHHHHHTTSS--EEE--S---EEEE-TTSTTSS-SS-EEEEEEE-SSPEEEE-TTEEEEEEEEEEEEEEEETTEEEEEEETT-TTTT-TT-----EEEE-TT-EEEEEEEEEEEEEEEE-SS----EEE-TTT---EEE--GGG-EEEEEEE-TTTT-SS-EEEEEEE-TT-EES-S-EE-EEEEGGGTEEEEEEEEEEEESSPPPTT-SS-SEEEEEEE-SSS-EEEEEEETTEEEEE-SSB--EEE-TT--EEEEEEEEESSS----EE-GGGTHHHHHHHHHHHHHHH---EE-HHHHHHHHTTS---HHHHHHHHHHHHHTT-EE-

Mean predicted aligned error: 3.95 Å

pLDDT: mean 94.98, std 4.6, range [66.25, 98.88]